Protein AF-V7DHK3-F1 (afdb_monomer)

Radius of gyration: 16.2 Å; Cα contacts (8 Å, |Δi|>4): 216; chains: 1; bounding box: 38×39×44 Å

pLDDT: mean 90.09, std 11.5, range [38.44, 98.0]

Sequence (181 aa):
MRDSDSVAVYFLNAMLHALRDCPAERDAQLRAVGIDPQLLEQPQARVPAKAFAQLWLALIQRLDDEFFRLDSHGMPPGSFALICRGLILEPNLEKALRQCMGGFGLFLRDLRGSLTVRGGRALISVQSSIADPLTRVYAEETYLVLMIGMLCWLAGRRIAIDRTELAVSRPAQEDDLLLWG

Mean predicted aligned error: 4.73 Å

Nearest PDB structures (foldseek):
  8rcw-assembly2_B  TM=4.271E-01  e=3.048E-03  Mycobacterium tuberculosis H37Rv
  8jbi-assembly1_C-2  TM=2.701E-01  e=1.494E+00  Salmonella enterica subsp. enterica serovar Typhimurium str. 14028S
  6ogi-assembly1_L  TM=2.149E-01  e=5.954E+00  Escherichia coli

InterPro domains:
  IPR032687 H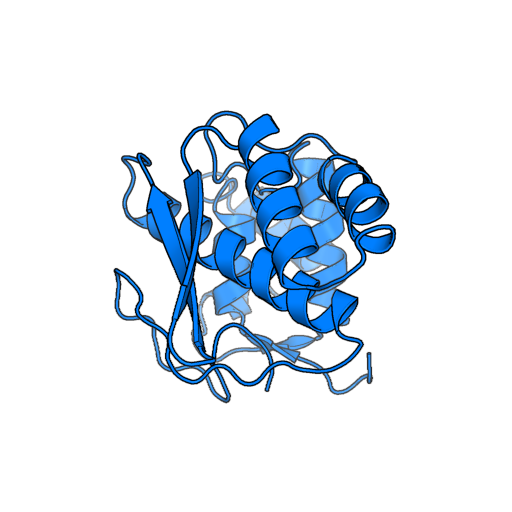TH-type transcriptional regulator AraC-type, N-terminal [PF12625] (26-175)

Solvent-accessible surface area (backbone atoms only — not comparable to full-atom values): 10692 Å² total; per-residue (Å²): 134,63,96,83,43,59,40,57,36,62,65,50,52,46,61,44,51,72,33,66,92,38,58,74,58,45,41,48,55,34,49,76,44,73,40,66,60,74,46,74,80,35,82,82,36,65,43,52,41,68,37,52,53,48,39,53,56,52,47,23,68,73,68,59,12,69,51,38,66,49,32,94,67,24,28,54,80,59,49,69,61,53,42,50,64,60,38,74,73,41,95,44,69,68,59,25,50,55,52,43,42,53,46,49,50,75,39,33,72,37,51,45,65,45,82,48,76,57,94,94,41,77,44,82,47,77,50,73,70,56,81,53,68,67,50,34,53,37,34,55,51,52,52,50,37,53,52,48,54,47,51,21,58,76,67,75,41,86,71,87,74,94,77,87,86,68,100,61,92,69,82,91,57,83,51,70,77,73,70,81,87

Foldseek 3Di:
DDQPDKDFLVLVCLLCVLCPVPVVVSQVLCVVLPHHPVSNVPRADIDGVSSVVSSQVSSCVVVQANLNPLAVQGDGPCLLVVLLVVLLPDPDLVVSLVSSQVSVVVGGDFKGWDWDDDPNDIDIDIGGPDPDPVSVQSSRLSVVLSSQVSSCVSVVHHDDDPDDDGPDDDPDYPPDPSDDD

Structure (mmCIF, N/CA/C/O backbone):
data_AF-V7DHK3-F1
#
_entry.id   AF-V7DHK3-F1
#
loop_
_atom_site.group_PDB
_atom_site.id
_atom_site.type_symbol
_atom_site.label_atom_id
_atom_site.label_alt_id
_atom_site.label_comp_id
_atom_site.label_asym_id
_atom_site.label_entity_id
_atom_site.label_seq_id
_atom_site.pdbx_PDB_ins_code
_atom_site.Cartn_x
_atom_site.Cartn_y
_atom_site.Cartn_z
_atom_site.occupancy
_atom_site.B_iso_or_equiv
_atom_site.auth_seq_id
_atom_site.auth_comp_id
_atom_site.auth_asym_id
_atom_site.auth_atom_id
_atom_site.pdbx_PDB_model_num
ATOM 1 N N . MET A 1 1 ? -3.189 -18.326 5.621 1.00 48.72 1 MET A N 1
ATOM 2 C CA . MET A 1 1 ? -3.438 -18.078 4.190 1.00 48.72 1 MET A CA 1
ATOM 3 C C . MET A 1 1 ? -3.723 -19.427 3.568 1.00 48.72 1 MET A C 1
ATOM 5 O O . MET A 1 1 ? -2.927 -20.337 3.794 1.00 48.72 1 MET A O 1
ATOM 9 N N . ARG A 1 2 ? -4.894 -19.611 2.960 1.00 43.62 2 ARG A N 1
ATOM 10 C CA . ARG A 1 2 ? -5.228 -20.871 2.278 1.00 43.62 2 ARG A CA 1
ATOM 11 C C . ARG A 1 2 ? -4.534 -20.867 0.914 1.00 43.62 2 ARG A C 1
ATOM 13 O O . ARG A 1 2 ? -4.317 -19.803 0.347 1.00 43.62 2 ARG A O 1
ATOM 20 N N . ASP A 1 3 ? -4.214 -22.038 0.370 1.00 51.03 3 ASP A N 1
ATOM 21 C CA . ASP A 1 3 ? -3.572 -22.150 -0.952 1.00 51.03 3 ASP A CA 1
ATOM 22 C C . ASP A 1 3 ? -4.453 -21.635 -2.115 1.00 51.03 3 ASP A C 1
ATOM 24 O O . ASP A 1 3 ? -3.962 -21.456 -3.224 1.00 51.03 3 ASP A O 1
ATOM 28 N N . SER A 1 4 ? -5.738 -21.355 -1.866 1.00 61.09 4 SER A N 1
ATOM 29 C CA . SER A 1 4 ? -6.697 -20.802 -2.834 1.00 61.09 4 SER A CA 1
ATOM 30 C C . SER A 1 4 ? -6.748 -19.269 -2.887 1.00 61.09 4 SER A C 1
ATOM 32 O O . SER A 1 4 ? -7.466 -18.713 -3.714 1.00 61.09 4 SER A O 1
ATOM 34 N N . ASP A 1 5 ? -6.052 -18.582 -1.983 1.00 80.56 5 ASP A N 1
ATOM 35 C CA . ASP A 1 5 ? -6.116 -17.126 -1.860 1.00 80.56 5 ASP A CA 1
ATOM 36 C C . ASP A 1 5 ? -5.381 -16.459 -3.044 1.00 80.56 5 ASP A C 1
ATOM 38 O O . ASP A 1 5 ? -4.226 -16.787 -3.338 1.00 80.56 5 ASP A O 1
ATOM 42 N N . SER A 1 6 ? -6.030 -15.509 -3.727 1.00 86.62 6 SER A N 1
ATOM 43 C CA . SER A 1 6 ? -5.467 -14.815 -4.895 1.00 86.62 6 SER A CA 1
ATOM 44 C C . SER A 1 6 ? -5.658 -13.300 -4.824 1.00 86.62 6 SER A C 1
ATOM 46 O O . SER A 1 6 ? -6.612 -12.812 -4.219 1.00 86.62 6 SER A O 1
ATOM 48 N N . VAL A 1 7 ? -4.754 -12.555 -5.459 1.00 86.12 7 VAL A N 1
ATOM 49 C CA . VAL A 1 7 ? -4.729 -11.085 -5.481 1.00 86.12 7 VAL A CA 1
ATOM 50 C C . VAL A 1 7 ? -4.808 -10.608 -6.925 1.00 86.12 7 VAL A C 1
ATOM 52 O O . VAL A 1 7 ? -4.109 -11.142 -7.786 1.00 86.12 7 VAL A O 1
ATOM 55 N N . ALA A 1 8 ? -5.643 -9.606 -7.196 1.00 88.38 8 ALA A N 1
ATOM 56 C CA . ALA A 1 8 ? -5.739 -9.009 -8.522 1.00 88.38 8 ALA A CA 1
ATOM 57 C C . ALA A 1 8 ? -4.402 -8.396 -8.961 1.00 88.38 8 ALA A C 1
ATOM 59 O O . ALA A 1 8 ? -3.742 -7.687 -8.195 1.00 88.38 8 ALA A O 1
ATOM 60 N N . VAL A 1 9 ? -4.034 -8.629 -10.221 1.00 89.69 9 VAL A N 1
ATOM 61 C CA . VAL A 1 9 ? -2.802 -8.107 -10.827 1.00 89.69 9 VAL A CA 1
ATOM 62 C C . VAL A 1 9 ? -2.746 -6.581 -10.769 1.00 89.69 9 VAL A C 1
ATOM 64 O O . VAL A 1 9 ? -1.665 -6.011 -10.649 1.00 89.69 9 VAL A O 1
ATOM 67 N N . TYR A 1 10 ? -3.904 -5.920 -10.747 1.00 87.69 10 TYR A N 1
ATOM 68 C CA . TYR A 1 10 ? -4.025 -4.481 -10.531 1.00 87.69 10 TYR A CA 1
ATOM 69 C C . TYR A 1 10 ? -3.130 -3.953 -9.390 1.00 87.69 10 TYR A C 1
ATOM 71 O O . TYR A 1 10 ? -2.440 -2.953 -9.572 1.00 87.69 10 TYR A O 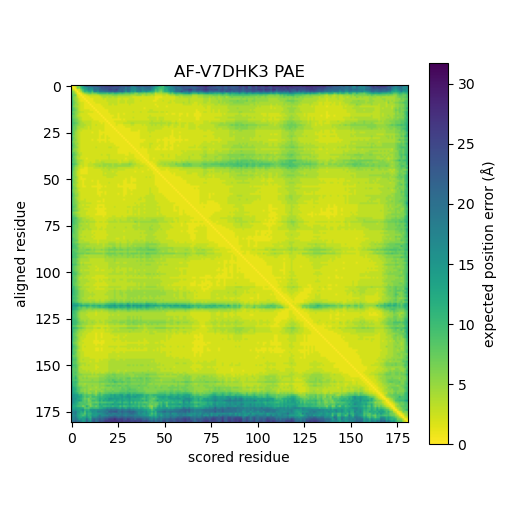1
ATOM 79 N N . PHE A 1 11 ? -3.050 -4.658 -8.254 1.00 87.81 11 PHE A N 1
ATOM 80 C CA . PHE A 1 11 ? -2.259 -4.216 -7.096 1.00 87.81 11 PHE A CA 1
ATOM 81 C C . PHE A 1 11 ? -0.745 -4.372 -7.279 1.00 87.81 11 PHE A C 1
ATOM 83 O O . PHE A 1 11 ? 0.029 -3.693 -6.607 1.00 87.81 11 PHE A O 1
ATOM 90 N N . LEU A 1 12 ? -0.301 -5.215 -8.216 1.00 93.12 12 LEU A N 1
ATOM 91 C CA . LEU A 1 12 ? 1.119 -5.348 -8.547 1.00 93.12 12 LEU A CA 1
ATOM 92 C C . LEU A 1 12 ? 1.618 -4.099 -9.280 1.00 93.12 12 LEU A C 1
ATOM 94 O O . LEU A 1 12 ? 2.785 -3.740 -9.130 1.00 93.12 12 LEU A O 1
ATOM 98 N N . ASN A 1 13 ? 0.750 -3.415 -10.034 1.00 92.19 13 ASN A N 1
ATOM 99 C CA . ASN A 1 13 ? 1.130 -2.210 -10.774 1.00 92.19 13 ASN A CA 1
ATOM 100 C C . ASN A 1 13 ? 1.626 -1.103 -9.839 1.00 92.19 13 ASN A C 1
ATOM 102 O O . ASN A 1 13 ? 2.630 -0.466 -10.145 1.00 92.19 13 ASN A O 1
ATOM 106 N N . ALA A 1 14 ? 0.984 -0.930 -8.679 1.00 92.62 14 ALA A N 1
ATOM 107 C CA . ALA A 1 14 ? 1.420 0.029 -7.668 1.00 92.62 14 ALA A CA 1
ATOM 108 C C . ALA A 1 14 ? 2.835 -0.289 -7.153 1.00 92.62 14 ALA A C 1
ATOM 110 O O . ALA A 1 14 ? 3.696 0.586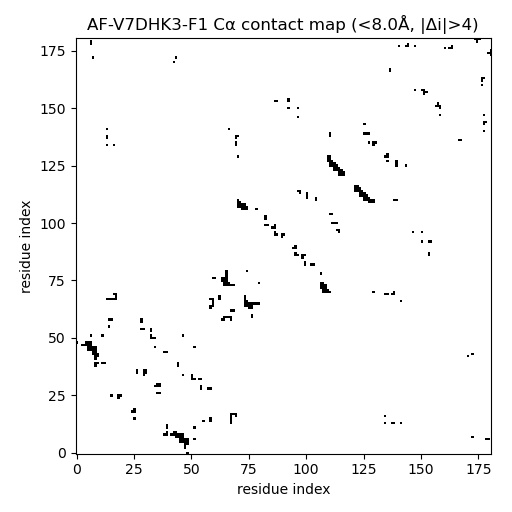 -7.115 1.00 92.62 14 ALA A O 1
ATOM 111 N N . MET A 1 15 ? 3.103 -1.558 -6.832 1.00 94.31 15 MET A N 1
ATOM 112 C CA . MET A 1 15 ? 4.393 -2.010 -6.292 1.00 94.31 15 MET A CA 1
ATOM 113 C C . MET A 1 15 ? 5.533 -1.899 -7.314 1.00 94.31 15 MET A C 1
ATOM 115 O O . MET A 1 15 ? 6.682 -1.633 -6.964 1.00 94.31 15 MET A O 1
ATOM 119 N N . LEU A 1 16 ? 5.217 -2.118 -8.591 1.00 96.38 16 LEU A N 1
ATOM 120 C CA . LEU A 1 16 ? 6.178 -2.109 -9.693 1.00 96.38 16 LEU A CA 1
ATOM 121 C C . LEU A 1 16 ? 6.350 -0.729 -10.335 1.00 96.38 16 LEU A C 1
ATOM 123 O O . LEU A 1 16 ? 7.217 -0.568 -11.194 1.00 96.38 16 LEU A O 1
ATOM 127 N N . HIS A 1 17 ? 5.562 0.270 -9.929 1.00 96.00 17 HIS A N 1
ATOM 128 C CA . HIS A 1 17 ? 5.557 1.607 -10.531 1.00 96.00 17 HIS A CA 1
ATOM 129 C C . HIS A 1 17 ? 6.923 2.306 -10.471 1.00 96.00 17 HIS A C 1
ATOM 131 O O . HIS A 1 17 ? 7.303 3.022 -11.401 1.00 96.00 17 HIS A O 1
ATOM 137 N N . ALA A 1 18 ? 7.709 2.049 -9.421 1.00 95.75 18 ALA A N 1
ATOM 138 C CA . ALA A 1 18 ? 9.081 2.546 -9.299 1.00 95.75 18 ALA A CA 1
ATOM 139 C C . ALA A 1 18 ? 10.039 1.983 -10.366 1.00 95.75 18 ALA A C 1
ATOM 141 O O . ALA A 1 18 ? 11.069 2.590 -10.647 1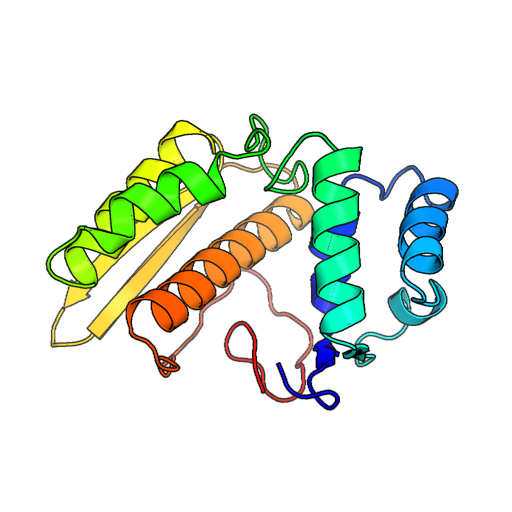.00 95.75 18 ALA A O 1
ATOM 142 N N . LEU A 1 19 ? 9.699 0.841 -10.970 1.00 96.19 19 LEU A N 1
ATOM 143 C CA . LEU A 1 19 ? 10.475 0.164 -12.012 1.00 96.19 19 LEU A CA 1
ATOM 144 C C . LEU A 1 19 ? 9.876 0.359 -13.416 1.00 96.19 19 LEU A C 1
ATOM 146 O O . LEU A 1 19 ? 10.290 -0.327 -14.350 1.00 96.19 19 LEU A O 1
ATOM 150 N N . ARG A 1 20 ? 8.912 1.276 -13.594 1.00 93.44 20 ARG A N 1
ATOM 151 C CA . ARG A 1 20 ? 8.220 1.500 -14.881 1.00 93.44 20 ARG A CA 1
ATOM 152 C C . ARG A 1 20 ? 9.169 1.833 -16.039 1.00 93.44 20 ARG A C 1
ATOM 154 O O . ARG A 1 20 ? 8.915 1.430 -17.168 1.00 93.44 20 ARG A O 1
ATOM 161 N N . ASP A 1 21 ? 10.279 2.503 -15.734 1.00 94.75 21 ASP A N 1
ATOM 162 C CA . ASP A 1 21 ? 11.296 2.911 -16.708 1.00 94.75 21 ASP A CA 1
ATOM 163 C C . ASP A 1 21 ? 12.377 1.826 -16.919 1.00 94.75 21 ASP A C 1
ATOM 165 O O . ASP A 1 21 ? 13.245 1.965 -17.780 1.00 94.75 21 ASP A O 1
ATOM 169 N N . CYS A 1 22 ? 12.296 0.704 -16.186 1.00 96.06 22 CYS A N 1
ATOM 170 C CA . CYS A 1 22 ? 13.210 -0.442 -16.264 1.00 96.06 22 CYS A CA 1
ATOM 171 C C . CYS A 1 22 ? 12.454 -1.780 -16.466 1.00 96.06 22 CYS A C 1
ATOM 173 O O . CYS A 1 22 ? 12.510 -2.653 -15.591 1.00 96.06 22 CYS A O 1
ATOM 175 N N . PRO A 1 23 ? 11.782 -2.016 -17.615 1.00 95.00 23 PRO A N 1
ATOM 176 C CA . PRO A 1 23 ? 10.940 -3.204 -17.816 1.00 95.00 23 PRO A CA 1
ATOM 177 C C . PRO A 1 23 ? 11.675 -4.539 -17.640 1.00 95.00 23 PRO A C 1
ATOM 179 O O . PRO A 1 23 ? 11.130 -5.476 -17.065 1.00 95.00 23 PRO A O 1
ATOM 182 N N . ALA A 1 24 ? 12.938 -4.624 -18.070 1.00 96.69 24 ALA A N 1
ATOM 183 C CA . ALA A 1 24 ? 13.742 -5.837 -17.910 1.00 96.69 24 ALA A CA 1
ATOM 184 C C . ALA A 1 24 ? 13.949 -6.210 -16.432 1.00 96.69 24 ALA A C 1
ATOM 186 O O . ALA A 1 24 ? 13.921 -7.390 -16.075 1.00 96.69 24 ALA A O 1
ATOM 187 N N . GLU A 1 25 ? 14.125 -5.204 -15.574 1.00 96.38 25 GLU A N 1
ATOM 188 C CA . GLU A 1 25 ? 14.286 -5.394 -14.137 1.00 96.38 25 GLU A CA 1
ATOM 189 C C . GLU A 1 25 ? 12.955 -5.757 -13.471 1.00 96.38 25 GLU A C 1
ATOM 191 O O . GLU A 1 25 ? 12.893 -6.729 -12.716 1.00 96.38 25 GLU A O 1
ATOM 196 N N . ARG A 1 26 ? 11.882 -5.028 -13.803 1.00 96.81 26 ARG A N 1
ATOM 197 C CA . ARG A 1 26 ? 10.509 -5.329 -13.370 1.00 96.81 26 ARG A CA 1
ATOM 198 C C . ARG A 1 26 ? 10.156 -6.793 -13.641 1.00 96.81 26 ARG A C 1
ATOM 200 O O . ARG A 1 26 ? 9.716 -7.514 -12.747 1.00 96.81 26 ARG A O 1
ATOM 207 N N . ASP A 1 27 ? 10.399 -7.244 -14.866 1.00 96.94 27 ASP A N 1
ATOM 208 C CA . ASP A 1 27 ? 10.065 -8.597 -15.298 1.00 96.94 27 ASP A CA 1
ATOM 209 C C . ASP A 1 27 ? 10.933 -9.658 -14.610 1.00 96.94 27 ASP A C 1
ATOM 211 O O . ASP A 1 27 ? 10.480 -10.778 -14.371 1.00 96.94 27 ASP A O 1
ATOM 215 N N . ALA A 1 28 ? 12.185 -9.326 -14.277 1.00 96.75 28 ALA A N 1
ATOM 216 C CA . ALA A 1 28 ? 13.048 -10.209 -13.501 1.00 96.75 28 ALA A CA 1
ATOM 217 C C . ALA A 1 28 ? 12.520 -10.410 -12.070 1.00 96.75 28 ALA A C 1
ATOM 219 O O . ALA A 1 28 ? 12.506 -11.549 -11.601 1.00 96.75 28 ALA A O 1
ATOM 220 N N . GLN A 1 29 ? 12.029 -9.351 -11.410 1.00 97.00 29 GLN A N 1
ATOM 221 C CA . GLN A 1 29 ? 11.418 -9.449 -10.074 1.00 97.00 29 GLN A CA 1
ATOM 222 C C . GLN A 1 29 ? 10.164 -10.334 -10.082 1.00 97.00 29 GLN A C 1
ATOM 224 O O . GLN A 1 29 ? 10.003 -11.184 -9.210 1.00 97.00 29 GLN A O 1
ATOM 229 N N . LEU A 1 30 ? 9.312 -10.194 -11.103 1.00 97.19 30 LEU A N 1
ATOM 230 C CA . LEU A 1 30 ? 8.119 -11.031 -11.273 1.00 97.19 30 LEU A CA 1
ATOM 231 C C . LEU A 1 30 ? 8.466 -12.508 -11.477 1.00 97.19 30 LEU A C 1
ATOM 233 O O . LEU A 1 30 ? 7.958 -13.377 -10.763 1.00 97.19 30 LEU A O 1
ATOM 237 N N . ARG A 1 31 ? 9.389 -12.803 -12.400 1.00 97.31 31 ARG A N 1
ATOM 238 C CA . ARG A 1 31 ? 9.816 -14.185 -12.667 1.00 97.31 31 ARG A CA 1
ATOM 239 C C . ARG A 1 31 ? 10.478 -14.838 -11.455 1.00 97.31 31 ARG A C 1
ATOM 241 O O . ARG A 1 31 ? 10.278 -16.031 -11.242 1.00 97.31 31 ARG A O 1
ATOM 248 N N . ALA A 1 32 ? 11.215 -14.076 -10.645 1.00 96.56 32 ALA A N 1
ATOM 249 C CA . ALA A 1 32 ? 11.870 -14.585 -9.438 1.00 96.56 32 ALA A CA 1
ATOM 250 C C . ALA A 1 32 ? 10.881 -15.162 -8.408 1.00 96.56 32 ALA A C 1
ATOM 252 O O . ALA A 1 32 ? 11.254 -16.032 -7.623 1.00 96.56 32 ALA A O 1
ATOM 253 N N . VAL A 1 33 ? 9.622 -14.719 -8.436 1.00 96.56 33 VAL A N 1
ATOM 254 C CA . VAL A 1 33 ? 8.546 -15.208 -7.558 1.00 96.56 33 VAL A CA 1
ATOM 255 C C . VAL A 1 33 ? 7.508 -16.061 -8.299 1.00 96.56 33 VAL A C 1
ATOM 257 O O . VAL A 1 33 ? 6.443 -16.353 -7.760 1.00 96.56 33 VAL A O 1
ATOM 260 N N . GLY A 1 34 ? 7.812 -16.475 -9.534 1.00 95.44 34 GLY A N 1
ATOM 261 C CA . GLY A 1 34 ? 6.949 -17.344 -10.336 1.00 95.44 34 GLY A CA 1
ATOM 262 C C . GLY A 1 34 ? 5.735 -16.650 -10.959 1.00 95.44 34 GLY A C 1
ATOM 263 O O . GLY A 1 34 ? 4.755 -17.324 -11.265 1.00 95.44 34 GLY A O 1
ATOM 264 N N . ILE A 1 35 ? 5.776 -15.326 -11.141 1.00 96.31 35 ILE A N 1
ATOM 265 C CA . ILE A 1 35 ? 4.725 -14.568 -11.830 1.00 96.31 35 ILE A CA 1
ATOM 266 C C . ILE A 1 35 ? 5.170 -14.294 -13.270 1.00 96.31 35 ILE A C 1
ATOM 268 O O . ILE A 1 35 ? 6.254 -13.754 -13.500 1.00 96.31 35 ILE A O 1
ATOM 272 N N . ASP A 1 36 ? 4.331 -14.657 -14.241 1.00 96.25 36 ASP A N 1
ATOM 273 C CA . ASP A 1 36 ? 4.547 -14.325 -15.651 1.00 96.25 36 ASP A CA 1
ATOM 274 C C . ASP A 1 36 ? 4.280 -12.823 -15.886 1.00 96.25 36 ASP A C 1
ATOM 276 O O . ASP A 1 36 ? 3.167 -12.362 -15.613 1.00 96.25 36 ASP A O 1
ATOM 280 N N . PRO A 1 37 ? 5.256 -12.040 -16.393 1.00 95.81 37 PRO A N 1
ATOM 281 C CA . PRO A 1 37 ? 5.060 -10.624 -16.699 1.00 95.81 37 PRO A CA 1
ATOM 282 C C . PRO A 1 37 ? 3.907 -10.323 -17.659 1.00 95.81 37 PRO A C 1
ATOM 284 O O . PRO A 1 37 ? 3.324 -9.244 -17.564 1.00 95.81 37 PRO A O 1
ATOM 287 N N . GLN A 1 38 ? 3.531 -11.263 -18.536 1.00 94.75 38 GLN A N 1
ATOM 288 C CA . GLN A 1 38 ? 2.391 -11.084 -19.446 1.00 94.75 38 GLN A CA 1
ATOM 289 C C . GLN A 1 38 ? 1.054 -10.935 -18.705 1.00 94.75 38 GLN A C 1
ATOM 291 O O . GLN A 1 38 ? 0.101 -10.381 -19.252 1.00 94.75 38 GLN A O 1
ATOM 296 N N . LEU A 1 39 ? 0.972 -11.368 -17.441 1.00 93.38 39 LEU A N 1
ATOM 297 C CA . LEU A 1 39 ? -0.222 -11.162 -16.621 1.00 93.38 39 LEU A CA 1
ATOM 298 C C . LEU A 1 39 ? -0.499 -9.678 -16.350 1.00 93.38 39 LEU A C 1
ATOM 300 O O . LEU A 1 39 ? -1.660 -9.324 -16.167 1.00 93.38 39 LEU A O 1
ATOM 304 N N . LEU A 1 40 ? 0.520 -8.804 -16.371 1.00 91.56 40 LEU A N 1
ATOM 305 C CA . LEU A 1 40 ? 0.331 -7.356 -16.189 1.00 91.56 40 LEU A CA 1
ATOM 306 C C . LEU A 1 40 ? -0.547 -6.726 -17.280 1.00 91.56 40 LEU A C 1
ATOM 308 O O . LEU A 1 40 ? -1.171 -5.694 -17.047 1.00 91.56 40 LEU A O 1
ATOM 312 N N . GLU A 1 41 ? -0.620 -7.350 -18.457 1.00 90.25 41 GLU A N 1
ATOM 313 C CA . GLU A 1 41 ? -1.433 -6.886 -19.587 1.00 90.25 41 GLU A CA 1
ATOM 314 C C . GLU A 1 41 ? -2.905 -7.310 -19.471 1.00 90.25 41 GLU A C 1
ATOM 316 O O . GLU A 1 41 ? -3.731 -6.917 -20.292 1.00 90.25 41 GLU A O 1
ATOM 321 N N . GLN A 1 42 ? -3.251 -8.104 -18.453 1.00 90.25 42 GLN A N 1
ATOM 322 C CA . GLN A 1 42 ? -4.576 -8.680 -18.253 1.00 90.25 42 GLN A CA 1
ATOM 323 C C . GLN A 1 42 ? -5.241 -8.044 -17.019 1.00 90.25 42 GLN A C 1
ATOM 325 O O . GLN A 1 42 ? -4.996 -8.481 -15.895 1.00 90.25 42 GLN A O 1
ATOM 330 N N . PRO A 1 43 ? -6.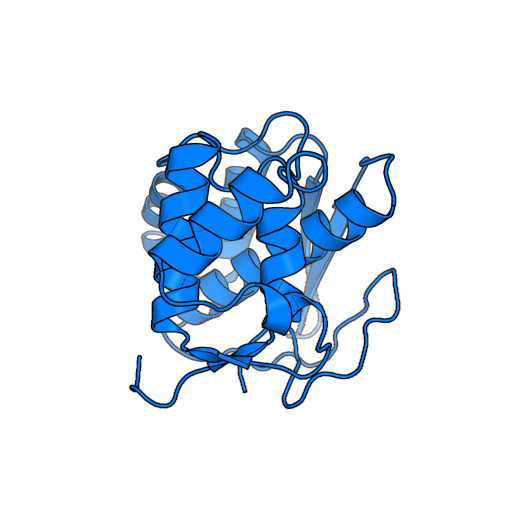131 -7.043 -17.181 1.00 81.94 43 PRO A N 1
ATOM 331 C CA . PRO A 1 43 ? -6.666 -6.263 -16.056 1.00 81.94 43 PRO A CA 1
ATOM 332 C C . PRO A 1 43 ? -7.466 -7.057 -15.015 1.00 81.94 43 PRO A C 1
ATOM 334 O O . PRO A 1 43 ? -7.676 -6.557 -13.914 1.00 81.94 43 PRO A O 1
ATOM 337 N N . GLN A 1 44 ? -7.937 -8.253 -15.380 1.00 84.94 44 GLN A N 1
ATOM 338 C CA . GLN A 1 44 ? -8.721 -9.161 -14.532 1.00 84.94 44 GLN A CA 1
ATOM 339 C C . GLN A 1 44 ? -7.907 -10.369 -14.046 1.00 84.94 44 GLN A C 1
ATOM 341 O O . GLN A 1 44 ? -8.434 -11.235 -13.349 1.00 84.94 44 GLN A O 1
ATOM 346 N N . ALA A 1 45 ? -6.630 -10.477 -14.431 1.00 89.75 45 ALA A N 1
ATOM 347 C CA . ALA A 1 45 ? -5.797 -11.574 -13.971 1.00 89.75 45 ALA A CA 1
ATOM 348 C C . ALA A 1 45 ? -5.579 -11.483 -12.457 1.00 89.75 45 ALA A C 1
ATOM 350 O O . ALA A 1 45 ? -5.503 -10.400 -11.869 1.00 89.75 45 ALA A O 1
ATOM 351 N N . ARG A 1 46 ? -5.438 -12.646 -11.823 1.00 90.81 46 ARG A N 1
ATOM 352 C CA . ARG A 1 46 ? -5.104 -12.772 -10.404 1.00 90.81 46 ARG A CA 1
ATOM 353 C C . ARG A 1 46 ? -3.873 -13.649 -10.249 1.00 90.81 46 ARG A C 1
ATOM 355 O O . ARG A 1 46 ? -3.660 -14.580 -11.023 1.00 90.81 46 ARG A O 1
ATOM 362 N N . VAL A 1 47 ? -3.072 -13.356 -9.234 1.00 91.81 47 VAL A N 1
ATOM 363 C CA . VAL A 1 47 ? -1.887 -14.137 -8.867 1.00 91.81 47 VAL A CA 1
ATOM 364 C C . VAL A 1 47 ? -2.088 -14.794 -7.505 1.00 91.81 47 VAL A C 1
ATOM 366 O O . VAL A 1 47 ? -2.822 -14.258 -6.670 1.00 91.81 47 VAL A O 1
ATOM 369 N N . PRO A 1 48 ? -1.430 -15.931 -7.226 1.00 92.19 48 PRO A N 1
ATOM 370 C CA . PRO A 1 48 ? -1.463 -16.531 -5.899 1.00 92.19 48 PRO A CA 1
ATOM 371 C C . PRO A 1 48 ? -0.987 -15.541 -4.829 1.00 92.19 48 PRO A C 1
ATOM 373 O O . PRO A 1 48 ? 0.070 -14.919 -4.977 1.00 92.19 48 PRO A O 1
ATOM 376 N N . ALA A 1 49 ? -1.710 -15.438 -3.711 1.00 89.69 49 ALA A N 1
ATOM 377 C CA . ALA A 1 49 ? -1.374 -14.512 -2.625 1.00 89.69 49 ALA A CA 1
ATOM 378 C C . ALA A 1 49 ? 0.039 -14.748 -2.060 1.00 89.69 49 ALA A C 1
ATOM 380 O O . ALA A 1 49 ? 0.717 -13.815 -1.633 1.00 89.69 49 ALA A O 1
ATOM 381 N N . LYS A 1 50 ? 0.524 -15.995 -2.110 1.00 91.44 50 LYS A N 1
ATOM 382 C CA . LYS A 1 50 ? 1.897 -16.345 -1.728 1.00 91.44 50 LYS A CA 1
ATOM 383 C C . LYS A 1 50 ? 2.939 -15.697 -2.642 1.00 91.44 50 LYS A C 1
ATOM 385 O O . LYS A 1 50 ? 3.907 -15.142 -2.130 1.00 91.44 50 LYS A O 1
ATOM 390 N N . ALA A 1 51 ? 2.727 -15.736 -3.957 1.00 93.94 51 ALA A N 1
ATOM 391 C CA . ALA A 1 51 ? 3.621 -15.103 -4.924 1.00 93.94 51 ALA A CA 1
ATOM 392 C C . ALA A 1 51 ? 3.595 -13.574 -4.773 1.00 93.94 51 ALA A C 1
ATOM 394 O O . ALA A 1 51 ? 4.643 -12.935 -4.771 1.00 93.94 51 ALA A O 1
ATOM 395 N N . PHE A 1 52 ? 2.412 -12.997 -4.533 1.00 93.00 52 PHE A N 1
ATOM 396 C CA . PHE A 1 52 ? 2.259 -11.576 -4.208 1.00 93.00 52 PHE A CA 1
ATOM 397 C C . PHE A 1 52 ? 3.049 -11.170 -2.952 1.00 93.00 52 PHE A C 1
ATOM 399 O O . PHE A 1 52 ? 3.813 -10.209 -2.985 1.00 93.00 52 PHE A O 1
ATOM 406 N N . ALA A 1 53 ? 2.927 -11.925 -1.856 1.00 92.31 53 ALA A N 1
ATOM 407 C CA . ALA A 1 53 ? 3.660 -11.647 -0.620 1.00 92.31 53 ALA A CA 1
ATOM 408 C C . ALA A 1 53 ? 5.184 -11.781 -0.797 1.00 92.31 53 ALA A C 1
ATOM 410 O O . ALA A 1 53 ? 5.951 -11.003 -0.229 1.00 92.31 53 ALA A O 1
ATOM 411 N N . GLN A 1 54 ? 5.636 -12.745 -1.604 1.00 95.88 54 GLN A N 1
ATOM 412 C CA . GLN A 1 54 ? 7.050 -12.879 -1.959 1.00 95.88 54 GLN A CA 1
ATOM 413 C C . GLN A 1 54 ? 7.537 -11.688 -2.792 1.00 95.88 54 GLN A C 1
ATOM 415 O O . GLN A 1 54 ? 8.609 -11.157 -2.503 1.00 95.88 54 GLN A O 1
ATOM 420 N N . LEU A 1 55 ? 6.739 -11.229 -3.767 1.00 96.75 55 LEU A N 1
ATOM 421 C CA . LEU A 1 55 ? 7.048 -10.041 -4.568 1.00 96.75 55 LEU A CA 1
ATOM 422 C C . LEU A 1 55 ? 7.164 -8.798 -3.687 1.00 96.75 55 LEU A C 1
ATOM 424 O O . LEU A 1 55 ? 8.098 -8.019 -3.845 1.00 96.75 55 LEU A O 1
ATOM 428 N N . TRP A 1 56 ? 6.235 -8.639 -2.743 1.00 94.75 56 TRP A N 1
ATOM 429 C CA . TRP A 1 56 ? 6.222 -7.538 -1.784 1.00 94.75 56 TRP A CA 1
ATOM 430 C C . TRP A 1 56 ? 7.551 -7.447 -1.043 1.00 94.75 56 TRP A C 1
ATOM 432 O O . TRP A 1 56 ? 8.225 -6.425 -1.110 1.00 94.75 56 TRP A O 1
ATOM 442 N N . LEU A 1 57 ? 7.978 -8.536 -0.402 1.00 95.38 57 LEU A N 1
ATOM 443 C CA . LEU A 1 57 ? 9.236 -8.562 0.347 1.00 95.38 57 LEU A CA 1
ATOM 444 C C . LEU A 1 57 ? 10.465 -8.355 -0.551 1.00 95.38 57 LEU A C 1
ATOM 446 O O . LEU A 1 57 ? 11.389 -7.643 -0.156 1.00 95.38 57 LEU A O 1
ATOM 450 N N . ALA A 1 58 ? 10.474 -8.940 -1.753 1.00 96.38 58 ALA A N 1
ATOM 451 C CA . ALA A 1 58 ? 11.568 -8.775 -2.707 1.00 96.38 58 ALA A CA 1
ATOM 452 C C . ALA A 1 58 ? 11.720 -7.313 -3.155 1.00 96.38 58 ALA A C 1
ATOM 454 O O . ALA A 1 58 ? 12.832 -6.785 -3.179 1.00 96.38 58 ALA A O 1
ATOM 455 N N . LEU A 1 59 ? 10.608 -6.633 -3.447 1.00 96.94 59 LEU A N 1
ATOM 456 C CA . LEU A 1 59 ? 10.623 -5.231 -3.857 1.00 96.94 59 LEU A CA 1
ATOM 457 C C . LEU A 1 59 ? 11.046 -4.299 -2.725 1.00 96.94 59 LEU A C 1
ATOM 459 O O . LEU A 1 59 ? 11.818 -3.383 -2.988 1.00 96.94 59 LEU A O 1
ATOM 463 N N . ILE A 1 60 ? 10.639 -4.561 -1.480 1.00 96.06 60 ILE A N 1
ATOM 464 C CA . ILE A 1 60 ? 11.126 -3.792 -0.323 1.00 96.06 60 ILE A CA 1
ATOM 465 C C . ILE A 1 60 ? 12.650 -3.849 -0.243 1.00 96.06 60 ILE A C 1
ATOM 467 O O . ILE A 1 60 ? 13.305 -2.814 -0.152 1.00 96.06 60 ILE A O 1
ATOM 471 N N . GLN A 1 61 ? 13.224 -5.052 -0.322 1.00 95.69 61 GLN A N 1
ATOM 472 C CA . GLN A 1 61 ? 14.677 -5.229 -0.280 1.00 95.69 61 GLN A CA 1
ATOM 473 C C . GLN A 1 61 ? 15.365 -4.573 -1.477 1.00 95.69 61 GLN A C 1
ATOM 475 O O . GLN A 1 61 ? 16.434 -3.984 -1.341 1.00 95.69 61 GLN A O 1
ATOM 480 N N . ARG A 1 62 ? 14.758 -4.671 -2.662 1.00 96.00 62 ARG A N 1
ATOM 481 C CA . ARG A 1 62 ? 15.327 -4.131 -3.896 1.00 96.00 62 ARG A CA 1
ATOM 482 C C . ARG A 1 62 ? 15.302 -2.604 -3.943 1.00 96.00 62 ARG A C 1
ATOM 484 O O . ARG A 1 62 ? 16.239 -2.006 -4.481 1.00 96.00 62 ARG A O 1
ATOM 491 N N . LEU A 1 63 ? 14.224 -1.994 -3.461 1.00 96.56 63 LEU A N 1
ATOM 492 C CA . LEU A 1 63 ? 13.995 -0.549 -3.501 1.00 96.56 63 LEU A CA 1
ATOM 493 C C . LEU A 1 63 ? 14.545 0.172 -2.268 1.00 96.56 63 LEU A C 1
ATOM 495 O O . LEU A 1 63 ? 14.704 1.395 -2.338 1.00 96.56 63 LEU A O 1
ATOM 499 N N . ASP A 1 64 ? 14.860 -0.583 -1.210 1.00 97.31 64 ASP A N 1
ATOM 500 C CA . ASP A 1 64 ? 15.181 -0.093 0.135 1.00 97.31 64 ASP A CA 1
ATOM 501 C C . ASP A 1 64 ? 14.056 0.791 0.704 1.00 97.31 64 ASP A C 1
ATOM 503 O O . ASP A 1 64 ? 14.290 1.822 1.330 1.00 97.31 64 ASP A O 1
ATOM 507 N N . ASP A 1 65 ? 12.807 0.406 0.414 1.00 98.00 65 ASP A N 1
ATOM 508 C CA . ASP A 1 65 ? 11.607 1.169 0.763 1.00 98.00 65 ASP A CA 1
ATOM 509 C C . ASP A 1 65 ? 10.372 0.257 0.896 1.00 98.00 65 ASP A C 1
ATOM 511 O O . ASP A 1 65 ? 9.952 -0.397 -0.061 1.00 98.00 65 ASP A O 1
ATOM 515 N N . GLU A 1 66 ? 9.760 0.244 2.081 1.00 96.88 66 GLU A N 1
ATOM 516 C CA . GLU A 1 66 ? 8.525 -0.479 2.408 1.00 96.88 66 GLU A CA 1
ATOM 517 C C . GLU A 1 66 ? 7.270 0.096 1.744 1.00 96.88 66 GLU A C 1
ATOM 519 O O . GLU A 1 66 ? 6.225 -0.556 1.742 1.00 96.88 66 GLU A O 1
ATOM 524 N N . PHE A 1 67 ? 7.369 1.299 1.175 1.00 97.25 67 PHE A N 1
ATOM 525 C CA . PHE A 1 67 ? 6.288 1.996 0.486 1.00 97.25 67 PHE A CA 1
ATOM 526 C C . PHE A 1 67 ? 6.536 2.139 -1.028 1.00 97.25 67 PHE A C 1
ATOM 528 O O . PHE A 1 67 ? 5.928 2.975 -1.697 1.00 97.25 67 PHE A O 1
ATOM 535 N N . PHE A 1 68 ? 7.424 1.306 -1.583 1.00 97.12 68 PHE A N 1
ATOM 536 C CA . PHE A 1 68 ? 7.664 1.158 -3.026 1.00 97.12 68 PHE A CA 1
ATOM 537 C C . PHE A 1 68 ? 8.029 2.448 -3.774 1.00 97.12 68 PHE A C 1
ATOM 539 O O . PHE A 1 68 ? 7.769 2.558 -4.972 1.00 97.12 68 PHE A O 1
ATOM 546 N N . ARG A 1 69 ? 8.637 3.430 -3.099 1.00 96.88 69 ARG A N 1
ATOM 547 C CA . ARG A 1 69 ? 8.976 4.754 -3.649 1.00 96.88 69 ARG A CA 1
ATOM 548 C C . ARG A 1 69 ? 7.769 5.513 -4.202 1.00 96.88 69 ARG A C 1
ATOM 550 O O . ARG A 1 69 ? 7.897 6.295 -5.143 1.00 96.88 69 ARG A O 1
ATOM 557 N N . LEU A 1 70 ? 6.595 5.274 -3.617 1.00 96.88 70 LEU A N 1
ATOM 558 C CA . LEU A 1 70 ? 5.360 6.005 -3.912 1.00 96.88 70 LEU A CA 1
ATOM 559 C C . LEU A 1 70 ? 5.260 7.337 -3.147 1.00 96.88 70 LEU A C 1
ATOM 561 O O . LEU A 1 70 ? 4.348 8.121 -3.393 1.00 96.88 70 LEU A O 1
ATOM 565 N N . ASP A 1 71 ? 6.195 7.595 -2.235 1.00 97.19 71 ASP A N 1
ATOM 566 C CA . ASP A 1 71 ? 6.353 8.837 -1.479 1.00 97.19 71 ASP A CA 1
ATOM 567 C C . ASP A 1 71 ? 7.778 9.373 -1.683 1.00 97.19 71 ASP A C 1
ATOM 569 O O . ASP A 1 71 ? 8.719 8.591 -1.841 1.00 97.19 71 ASP A O 1
ATOM 573 N N . SER A 1 72 ? 7.952 10.696 -1.689 1.00 95.69 72 SER A N 1
ATOM 574 C CA . SER A 1 72 ? 9.255 11.339 -1.916 1.00 95.69 72 SER A CA 1
ATOM 575 C C . SER A 1 72 ? 10.301 11.039 -0.841 1.00 95.69 72 SER A C 1
ATOM 577 O O . SER A 1 72 ? 11.497 11.152 -1.117 1.00 95.69 72 SER A O 1
ATOM 579 N N . HIS A 1 73 ? 9.878 10.666 0.367 1.00 96.44 73 HIS A N 1
ATOM 580 C CA . HIS A 1 73 ? 10.769 10.254 1.448 1.00 96.44 73 HIS A CA 1
ATOM 581 C C . HIS A 1 73 ? 10.796 8.734 1.621 1.00 96.44 73 HIS A C 1
ATOM 583 O O . HIS A 1 73 ? 11.866 8.167 1.839 1.00 96.44 73 HIS A O 1
ATOM 589 N N . GLY A 1 74 ? 9.636 8.080 1.523 1.00 95.94 74 GLY A N 1
ATOM 590 C CA . GLY A 1 74 ? 9.518 6.629 1.667 1.00 95.94 74 GLY A CA 1
ATOM 591 C C . GLY A 1 74 ? 9.685 6.127 3.107 1.00 95.94 74 GLY A C 1
ATOM 592 O O . GLY A 1 74 ? 9.839 6.896 4.067 1.00 95.94 74 GLY A O 1
ATOM 593 N N . MET A 1 75 ? 9.619 4.805 3.261 1.00 97.69 75 MET A N 1
ATOM 594 C CA . MET A 1 75 ? 9.682 4.074 4.525 1.00 97.69 75 MET A CA 1
ATOM 595 C C . MET A 1 75 ? 10.862 3.095 4.529 1.00 97.69 75 MET A C 1
ATOM 597 O O . MET A 1 75 ? 10.779 2.055 3.887 1.00 97.69 75 MET A O 1
ATOM 601 N N . PRO A 1 76 ? 11.933 3.346 5.299 1.00 97.00 76 PRO A N 1
ATOM 602 C CA . PRO A 1 76 ? 13.033 2.389 5.412 1.00 97.00 76 PRO A CA 1
ATOM 603 C C . PRO A 1 76 ? 12.574 0.996 5.893 1.00 97.00 76 PRO A C 1
ATOM 605 O O . PRO A 1 76 ? 11.626 0.910 6.685 1.00 97.00 76 PRO A O 1
ATOM 608 N N . PRO A 1 77 ? 13.255 -0.096 5.495 1.00 96.94 77 PRO A N 1
ATOM 609 C CA . PRO A 1 77 ? 12.953 -1.436 5.993 1.00 96.94 77 PRO A CA 1
ATOM 610 C C . PRO A 1 77 ? 12.921 -1.507 7.528 1.00 96.94 77 PRO A C 1
ATOM 612 O O . PRO A 1 77 ? 13.854 -1.092 8.217 1.00 96.94 77 PRO A O 1
ATOM 615 N N . GLY A 1 78 ? 11.836 -2.055 8.074 1.00 96.44 78 GLY A N 1
ATOM 616 C CA . GLY A 1 78 ? 11.558 -2.136 9.507 1.00 96.44 78 GLY A CA 1
ATOM 617 C C . GLY A 1 78 ? 10.619 -1.052 10.045 1.00 96.44 78 GLY A C 1
ATOM 618 O O . GLY A 1 78 ? 10.126 -1.208 11.168 1.00 96.44 78 GLY A O 1
ATOM 619 N N . SER A 1 79 ? 10.316 -0.000 9.277 1.00 97.12 79 SER A N 1
ATOM 620 C CA . SER A 1 79 ? 9.402 1.075 9.691 1.00 97.12 79 SER A CA 1
ATOM 621 C C . SER A 1 79 ? 7.990 0.571 9.990 1.00 97.12 79 SER A C 1
ATOM 623 O O . SER A 1 79 ? 7.433 0.875 11.047 1.00 97.12 79 SER A O 1
ATOM 625 N N . PHE A 1 80 ? 7.414 -0.258 9.123 1.00 95.31 80 PHE A N 1
ATOM 626 C CA . PHE A 1 80 ? 6.090 -0.844 9.320 1.00 95.31 80 PHE A CA 1
ATOM 627 C C . PHE A 1 80 ? 6.058 -1.761 10.547 1.00 95.31 80 PHE A C 1
ATOM 629 O O . PHE A 1 80 ? 5.135 -1.688 11.362 1.00 95.31 80 PHE A O 1
ATOM 636 N N . ALA A 1 81 ? 7.097 -2.580 10.739 1.00 95.75 81 ALA A N 1
ATOM 637 C CA . ALA A 1 81 ? 7.217 -3.445 11.912 1.00 95.75 81 ALA A CA 1
ATOM 638 C C . ALA A 1 81 ? 7.341 -2.638 13.217 1.00 95.75 81 ALA A C 1
ATOM 640 O O . ALA A 1 81 ? 6.751 -3.011 14.235 1.00 95.75 81 ALA A O 1
ATOM 641 N N . LEU A 1 82 ? 8.083 -1.525 13.195 1.00 97.25 82 LEU A N 1
ATOM 642 C CA . LEU A 1 82 ? 8.191 -0.592 14.317 1.00 97.25 82 LEU A CA 1
ATOM 643 C C . LEU A 1 82 ? 6.826 0.005 14.672 1.00 97.25 82 LEU A C 1
ATOM 645 O O . LEU A 1 82 ? 6.447 -0.021 15.843 1.00 97.25 82 LEU A O 1
ATOM 649 N N . ILE A 1 83 ? 6.081 0.483 13.670 1.00 97.00 83 ILE A N 1
ATOM 650 C CA . ILE A 1 83 ? 4.725 1.007 13.858 1.00 97.00 83 ILE A CA 1
ATOM 651 C C . ILE A 1 83 ? 3.856 -0.074 14.507 1.00 97.00 83 ILE A C 1
ATOM 653 O O . ILE A 1 83 ? 3.342 0.146 15.602 1.00 97.00 83 ILE A O 1
ATOM 657 N N . CYS A 1 84 ? 3.772 -1.264 13.900 1.00 95.75 84 CYS A N 1
ATOM 658 C CA . CYS A 1 84 ? 2.936 -2.369 14.378 1.00 95.75 84 CYS A CA 1
ATOM 659 C C . CYS A 1 84 ? 3.202 -2.743 15.842 1.00 95.75 84 CYS A C 1
ATOM 661 O O . CYS A 1 84 ? 2.254 -2.979 16.590 1.00 95.75 84 CYS A O 1
ATOM 663 N N . ARG A 1 85 ? 4.468 -2.758 16.281 1.00 96.06 85 ARG A N 1
ATOM 664 C CA . ARG A 1 85 ? 4.828 -3.043 17.683 1.00 96.06 85 ARG A CA 1
ATOM 665 C C . ARG A 1 85 ? 4.209 -2.054 18.668 1.00 96.06 85 ARG A C 1
ATOM 667 O O . ARG A 1 85 ? 3.811 -2.467 19.752 1.00 96.06 85 ARG A O 1
ATOM 674 N N . GLY A 1 86 ? 4.109 -0.778 18.295 1.00 94.75 86 GLY A N 1
ATOM 675 C CA . GLY A 1 86 ? 3.431 0.228 19.112 1.00 94.75 86 GLY A CA 1
ATOM 676 C C . GLY A 1 86 ? 1.920 0.003 19.183 1.00 94.75 86 GLY A C 1
ATOM 677 O O . GLY A 1 86 ? 1.321 0.188 20.236 1.00 94.75 86 GLY A O 1
ATOM 678 N N . LEU A 1 87 ? 1.307 -0.451 18.086 1.00 96.06 87 LEU A N 1
ATOM 679 C CA . LEU A 1 87 ? -0.151 -0.568 17.981 1.00 96.06 87 LEU A CA 1
ATOM 680 C C . LEU A 1 87 ? -0.742 -1.713 18.801 1.00 96.06 87 LEU A C 1
ATOM 682 O O . LEU A 1 87 ? -1.852 -1.575 19.304 1.00 96.06 87 LEU A O 1
ATOM 686 N N . ILE A 1 88 ? -0.019 -2.828 18.949 1.00 94.69 88 ILE A N 1
ATOM 687 C CA . ILE A 1 88 ? -0.487 -3.993 19.729 1.00 94.69 88 ILE A CA 1
ATOM 688 C C . ILE A 1 88 ? -0.751 -3.615 21.196 1.00 94.69 88 ILE A C 1
ATOM 690 O O . ILE A 1 88 ? -1.560 -4.249 21.867 1.00 94.69 88 ILE A O 1
ATOM 694 N N . LEU A 1 89 ? -0.071 -2.584 21.700 1.00 93.62 89 LEU A N 1
ATOM 695 C CA . LEU A 1 89 ? -0.184 -2.130 23.086 1.00 93.62 89 LEU A CA 1
ATOM 696 C C . LEU A 1 89 ? -1.373 -1.186 23.314 1.00 93.62 89 LEU A C 1
ATOM 698 O O . LEU A 1 89 ? -1.638 -0.799 24.453 1.00 93.62 89 LEU A O 1
ATOM 702 N N . GLU A 1 90 ? -2.074 -0.780 22.255 1.00 96.75 90 GLU A N 1
ATOM 703 C CA . GLU A 1 90 ? -3.152 0.192 22.360 1.00 96.75 90 GLU A CA 1
ATOM 704 C C . GLU A 1 90 ? -4.455 -0.440 22.883 1.00 96.75 90 GLU A C 1
ATOM 706 O O . GLU A 1 90 ? -4.821 -1.549 22.496 1.00 96.75 90 GLU A O 1
ATOM 711 N N . PRO A 1 91 ? -5.209 0.261 23.749 1.00 94.69 91 PRO A N 1
ATOM 712 C CA . PRO A 1 91 ? -6.357 -0.308 24.455 1.00 94.69 91 PRO A CA 1
ATOM 713 C C . PRO A 1 91 ? -7.594 -0.482 23.566 1.00 94.69 91 PRO A C 1
ATOM 715 O O . PRO A 1 91 ? -8.551 -1.146 23.958 1.00 94.69 91 PRO A O 1
ATOM 718 N N . ASN A 1 92 ? -7.627 0.178 22.408 1.00 92.75 92 ASN A N 1
ATOM 719 C CA . ASN A 1 92 ? -8.717 0.079 21.450 1.00 92.75 92 ASN A CA 1
ATOM 720 C C . ASN A 1 92 ? -8.259 0.471 20.041 1.00 92.75 92 ASN A C 1
ATOM 722 O O . ASN A 1 92 ? -7.226 1.115 19.842 1.00 92.75 92 ASN A O 1
ATOM 726 N N . LEU A 1 93 ? -9.089 0.107 19.065 1.00 92.31 93 LEU A N 1
ATOM 727 C CA . LEU A 1 93 ? -8.811 0.290 17.647 1.00 92.31 93 LEU A CA 1
ATOM 728 C C . LEU A 1 93 ? -8.738 1.761 17.225 1.00 92.31 93 LEU A C 1
ATOM 730 O O . LEU A 1 93 ? -7.946 2.098 16.352 1.00 92.31 93 LEU A O 1
ATOM 734 N N . GLU A 1 94 ? -9.527 2.646 17.842 1.00 93.75 94 GLU A N 1
ATOM 735 C CA . GLU A 1 94 ? -9.475 4.076 17.527 1.00 93.75 94 GLU A CA 1
ATOM 736 C C . GLU A 1 94 ? -8.101 4.657 17.878 1.00 93.75 94 GLU A C 1
ATOM 738 O O . GLU A 1 94 ? -7.481 5.329 17.050 1.00 93.75 94 GLU A O 1
ATOM 743 N N . LYS A 1 95 ? -7.599 4.373 19.086 1.00 95.12 95 LYS A N 1
ATOM 744 C CA . LYS A 1 95 ? -6.283 4.850 19.514 1.00 95.12 95 LYS A CA 1
ATOM 745 C C . LYS A 1 95 ? -5.169 4.227 18.672 1.00 95.12 95 LYS A C 1
ATOM 747 O O . LYS A 1 95 ? -4.293 4.959 18.218 1.00 95.12 95 LYS A O 1
ATOM 752 N N . ALA A 1 96 ? -5.262 2.930 18.367 1.00 96.06 96 ALA A N 1
ATOM 753 C CA . ALA A 1 96 ? -4.329 2.253 17.466 1.00 96.06 96 ALA A CA 1
ATOM 754 C C . ALA A 1 96 ? -4.298 2.885 16.065 1.00 96.06 96 ALA A C 1
ATOM 756 O O . ALA A 1 96 ? -3.227 3.150 15.528 1.00 96.06 96 ALA A O 1
ATOM 757 N N . LEU A 1 97 ? -5.454 3.206 15.483 1.00 94.19 97 LEU A N 1
ATOM 758 C CA . LEU A 1 97 ? -5.528 3.869 14.180 1.00 94.19 97 LEU A CA 1
ATOM 759 C C . LEU A 1 97 ? -4.884 5.252 14.187 1.00 94.19 97 LEU A C 1
ATOM 761 O O . LEU A 1 97 ? -4.103 5.569 13.292 1.00 94.19 97 LEU A O 1
ATOM 765 N N . ARG A 1 98 ? -5.190 6.075 15.196 1.00 95.56 98 ARG A N 1
ATOM 766 C CA . ARG A 1 98 ? -4.594 7.413 15.329 1.00 95.56 98 ARG A CA 1
ATOM 767 C C . ARG A 1 98 ? -3.076 7.323 15.485 1.00 95.56 98 ARG A C 1
ATOM 769 O O . ARG A 1 98 ? -2.355 8.052 14.806 1.00 95.56 98 ARG A O 1
ATOM 776 N N . GLN A 1 99 ? -2.603 6.399 16.322 1.00 96.38 99 GLN A N 1
ATOM 777 C CA . GLN A 1 99 ? -1.176 6.139 16.516 1.00 96.38 99 GLN A CA 1
ATOM 778 C C . GLN A 1 99 ? -0.520 5.656 15.222 1.00 96.38 99 GLN A C 1
ATOM 780 O O . GLN A 1 99 ? 0.592 6.069 14.899 1.00 96.38 99 GLN A O 1
ATOM 785 N N . CYS A 1 100 ? -1.214 4.827 14.447 1.00 96.19 100 CYS A N 1
ATOM 786 C CA . CYS A 1 100 ? -0.690 4.348 13.187 1.00 96.19 100 CYS A CA 1
ATOM 787 C C . CYS A 1 100 ? -0.570 5.454 12.137 1.00 96.19 100 CYS A C 1
ATOM 789 O O . CYS A 1 100 ? 0.485 5.589 11.524 1.00 96.19 100 CYS A O 1
ATOM 791 N N . MET A 1 101 ? -1.607 6.279 11.960 1.00 96.06 101 MET A N 1
ATOM 792 C CA . MET A 1 101 ? -1.547 7.426 11.046 1.00 96.06 101 MET A CA 1
ATOM 793 C C . MET A 1 101 ? -0.385 8.359 11.411 1.00 96.06 101 MET A C 1
ATOM 795 O O . MET A 1 101 ? 0.344 8.806 10.526 1.00 96.06 101 MET A O 1
ATOM 799 N N . GLY A 1 102 ? -0.163 8.585 12.712 1.00 96.50 102 GLY A N 1
ATOM 800 C CA . GLY A 1 102 ? 1.013 9.299 13.211 1.00 96.50 102 GLY A CA 1
ATOM 801 C C . GLY A 1 102 ? 2.328 8.592 12.872 1.00 96.50 102 GLY A C 1
ATOM 802 O O . GLY A 1 102 ? 3.257 9.238 12.400 1.00 96.50 102 GLY A O 1
ATOM 803 N N . GLY A 1 103 ? 2.388 7.270 13.049 1.00 96.50 103 GLY A N 1
ATOM 804 C CA . GLY A 1 103 ? 3.538 6.434 12.704 1.00 96.50 103 GLY A CA 1
ATOM 805 C C . GLY A 1 103 ? 3.907 6.498 11.223 1.00 96.50 103 GLY A C 1
ATOM 806 O O . GLY A 1 103 ? 5.069 6.722 10.900 1.00 96.50 103 GLY A O 1
ATOM 807 N N . PHE A 1 104 ? 2.929 6.390 10.321 1.00 97.19 104 PHE A N 1
ATOM 808 C CA . PHE A 1 104 ? 3.152 6.602 8.889 1.00 97.19 104 PHE A CA 1
ATOM 809 C C . PHE A 1 104 ? 3.634 8.027 8.595 1.00 97.19 104 PHE A C 1
ATOM 811 O O . PHE A 1 104 ? 4.575 8.193 7.827 1.00 97.19 104 PHE A O 1
ATOM 818 N N . GLY A 1 105 ? 3.066 9.043 9.254 1.00 96.50 105 GLY A N 1
ATOM 819 C CA . GLY A 1 105 ? 3.474 10.445 9.100 1.00 96.50 105 GLY A CA 1
ATOM 820 C C . GLY A 1 105 ? 4.888 10.783 9.603 1.00 96.50 105 GLY A C 1
ATOM 821 O O . GLY A 1 105 ? 5.388 11.875 9.325 1.00 96.50 105 GLY A O 1
ATOM 822 N N . LEU A 1 106 ? 5.561 9.872 10.321 1.00 96.62 106 LEU A N 1
ATOM 823 C CA . LEU A 1 106 ? 6.990 10.014 10.633 1.00 96.62 106 LEU A CA 1
ATOM 824 C C . LEU A 1 106 ? 7.867 9.827 9.389 1.00 96.62 106 LEU A C 1
ATOM 826 O O . LEU A 1 106 ? 8.939 10.433 9.308 1.00 96.62 106 LEU A O 1
ATOM 830 N N . PHE A 1 107 ? 7.398 9.013 8.442 1.00 97.06 107 PHE A N 1
ATOM 831 C CA . PHE A 1 107 ? 8.138 8.587 7.259 1.00 97.06 107 PHE A CA 1
ATOM 832 C C . PHE A 1 107 ? 7.574 9.217 5.987 1.00 97.06 107 PHE A C 1
ATOM 834 O O . PHE A 1 107 ? 8.300 9.906 5.282 1.00 97.06 107 PHE A O 1
ATOM 841 N N . LEU A 1 108 ? 6.277 9.045 5.733 1.00 97.81 108 LEU A N 1
ATOM 842 C CA . LEU A 1 108 ? 5.615 9.558 4.538 1.00 97.81 108 LEU A CA 1
ATOM 843 C C . LEU A 1 108 ? 5.450 11.079 4.632 1.00 97.81 108 LEU A C 1
ATOM 845 O O . LEU A 1 108 ? 4.968 11.605 5.644 1.00 97.81 108 LEU A O 1
ATOM 849 N N . ARG A 1 109 ? 5.868 11.795 3.587 1.00 96.69 109 ARG A N 1
ATOM 850 C CA . ARG A 1 109 ? 5.826 13.268 3.532 1.00 96.69 109 ARG A CA 1
ATOM 851 C C . ARG A 1 109 ? 4.712 13.790 2.650 1.00 96.69 109 ARG A C 1
ATOM 853 O O . ARG A 1 109 ? 4.158 14.848 2.960 1.00 96.69 109 ARG A O 1
ATOM 860 N N . ASP A 1 110 ? 4.370 13.040 1.614 1.00 97.25 110 ASP A N 1
ATOM 861 C CA . ASP A 1 110 ? 3.400 13.448 0.612 1.00 97.25 110 ASP A CA 1
ATOM 862 C C . ASP A 1 110 ? 1.995 12.946 0.915 1.00 97.25 110 ASP A C 1
ATOM 864 O O . ASP A 1 110 ? 1.040 13.499 0.379 1.00 97.25 110 ASP A O 1
ATOM 868 N N . LEU A 1 111 ? 1.852 11.934 1.775 1.00 95.69 111 LEU A N 1
ATOM 869 C CA . LEU A 1 111 ? 0.571 11.368 2.195 1.00 95.69 111 LEU A CA 1
ATOM 870 C C . LEU A 1 111 ? 0.256 11.683 3.653 1.00 95.69 111 LEU A C 1
ATOM 872 O O . LEU A 1 111 ? 1.091 11.532 4.547 1.00 95.69 111 LEU A O 1
ATOM 876 N N . ARG A 1 112 ? -1.000 12.043 3.918 1.00 95.38 112 ARG A N 1
ATOM 877 C CA . ARG A 1 112 ? -1.533 12.188 5.275 1.00 95.38 112 ARG A CA 1
ATOM 878 C C . ARG A 1 112 ? -2.890 11.513 5.385 1.00 95.38 112 ARG A C 1
ATOM 880 O O . ARG A 1 112 ? -3.807 11.825 4.635 1.00 95.38 112 ARG A O 1
ATOM 887 N N . GLY A 1 113 ? -3.006 10.595 6.339 1.00 95.38 113 GLY A N 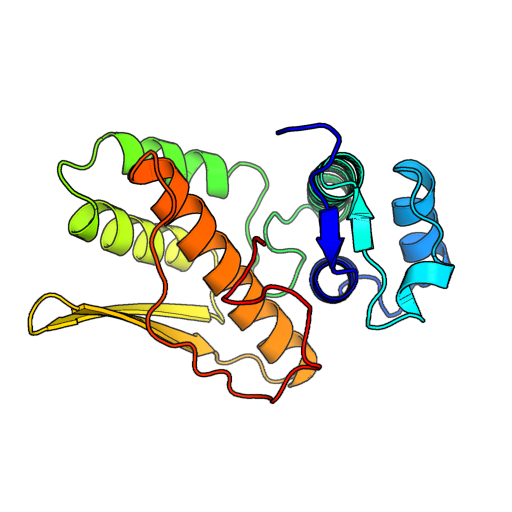1
ATOM 888 C CA . GLY A 1 113 ? -4.272 9.989 6.731 1.00 95.38 113 GLY A CA 1
ATOM 889 C C . GLY A 1 113 ? -4.929 10.751 7.879 1.00 95.38 113 GLY A C 1
ATOM 890 O O . GLY A 1 113 ? -4.256 11.317 8.742 1.00 95.38 113 GLY A O 1
ATOM 891 N N . SER A 1 114 ? -6.257 10.735 7.915 1.00 95.31 114 SER A N 1
ATOM 892 C CA . SER A 1 114 ? -7.056 11.289 9.006 1.00 95.31 114 SER A CA 1
ATOM 893 C C . SER A 1 114 ? -8.219 10.365 9.356 1.00 95.31 114 SER A C 1
ATOM 895 O O . SER A 1 114 ? -8.782 9.700 8.487 1.00 95.31 114 SER A O 1
ATOM 897 N N . LEU A 1 115 ? -8.573 10.327 10.645 1.00 96.25 115 LEU A N 1
ATOM 898 C CA . LEU A 1 115 ? -9.670 9.522 11.178 1.00 96.25 115 LEU A CA 1
ATOM 899 C C . LEU A 1 115 ? -10.753 10.420 11.774 1.00 96.25 115 LEU A C 1
ATOM 901 O O . LEU A 1 115 ? -10.518 11.116 12.771 1.00 96.25 115 LEU A O 1
ATOM 905 N N . THR A 1 116 ? -11.959 10.318 11.221 1.00 95.38 116 THR A N 1
ATOM 906 C CA . THR A 1 116 ? -13.172 10.920 11.783 1.00 95.38 116 THR A CA 1
ATOM 907 C C . THR A 1 116 ? -14.116 9.824 12.256 1.00 95.38 116 THR A C 1
ATOM 909 O O . THR A 1 116 ? -14.491 8.955 11.476 1.00 95.38 116 THR A O 1
ATOM 912 N N . VAL A 1 117 ? -14.536 9.875 13.520 1.00 93.75 117 VAL A N 1
ATOM 913 C CA . VAL A 1 117 ? -15.518 8.938 14.087 1.00 93.75 117 VAL A CA 1
ATOM 914 C C . VAL A 1 117 ? -16.787 9.710 14.430 1.00 93.75 117 VAL A C 1
ATOM 916 O O . VAL A 1 117 ? -16.741 10.650 15.225 1.00 93.75 117 VAL A O 1
ATOM 919 N N . ARG A 1 118 ? -17.919 9.356 13.812 1.00 92.19 118 ARG A N 1
ATOM 920 C CA . ARG A 1 118 ? -19.231 9.974 14.074 1.00 92.19 118 ARG A CA 1
ATOM 921 C C . ARG A 1 118 ? -20.358 8.963 13.913 1.00 92.19 118 ARG A C 1
ATOM 923 O O . ARG A 1 118 ? -20.385 8.211 12.946 1.00 92.19 118 ARG A O 1
ATOM 930 N N . GLY A 1 119 ? -21.307 8.966 14.851 1.00 88.25 119 GLY A N 1
ATOM 931 C CA . GLY A 1 119 ? -22.513 8.131 14.768 1.00 88.25 119 GLY A CA 1
ATOM 932 C C . GLY A 1 119 ? -22.225 6.630 14.646 1.00 88.25 119 GLY A C 1
ATOM 933 O O . GLY A 1 119 ? -22.906 5.943 13.896 1.00 88.25 119 GLY A O 1
ATOM 934 N N . GLY A 1 120 ? -21.176 6.137 15.314 1.00 86.00 120 GLY A N 1
ATOM 935 C CA . GLY A 1 120 ? -20.760 4.731 15.234 1.00 86.00 120 GLY A CA 1
ATOM 936 C C . GLY A 1 120 ? -20.049 4.338 13.934 1.00 86.00 120 GLY A C 1
ATOM 937 O O . GLY A 1 120 ? -19.735 3.165 13.757 1.00 86.00 120 GLY A O 1
ATOM 938 N N . ARG A 1 121 ? -19.769 5.293 13.039 1.00 90.62 121 ARG A N 1
ATOM 939 C CA . ARG A 1 121 ? -18.999 5.075 11.809 1.00 90.62 121 ARG A CA 1
ATOM 940 C C . ARG A 1 121 ? -17.627 5.722 11.903 1.00 90.62 121 ARG A C 1
ATOM 942 O O . ARG A 1 121 ? -17.487 6.814 12.458 1.00 90.62 121 ARG A O 1
ATOM 949 N N . ALA A 1 122 ? -16.637 5.054 11.326 1.00 93.12 122 ALA A N 1
ATOM 950 C CA . ALA A 1 122 ? -15.283 5.558 11.163 1.00 93.12 122 ALA A CA 1
ATOM 951 C C . ALA A 1 122 ? -15.033 5.867 9.683 1.00 93.12 122 ALA A C 1
ATOM 953 O O . ALA A 1 122 ? -15.279 5.027 8.822 1.00 93.12 122 ALA A O 1
ATOM 954 N N . LEU A 1 123 ? -14.541 7.070 9.401 1.00 94.56 123 L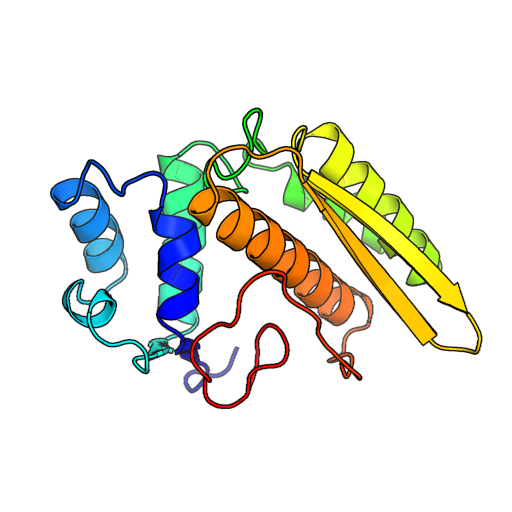EU A N 1
ATOM 955 C CA . LEU A 1 123 ? -14.107 7.504 8.080 1.00 94.56 123 LEU A CA 1
ATOM 956 C C . LEU A 1 123 ? -12.595 7.712 8.105 1.00 94.56 123 LEU A C 1
ATOM 958 O O . LEU A 1 123 ? -12.095 8.518 8.896 1.00 94.56 123 LEU A O 1
ATOM 962 N N . ILE A 1 124 ? -11.900 7.003 7.219 1.00 94.75 124 ILE A N 1
ATOM 963 C CA . ILE A 1 124 ? -10.491 7.232 6.911 1.00 94.75 124 ILE A CA 1
ATOM 964 C C . ILE A 1 124 ? -10.439 8.077 5.645 1.00 94.75 124 ILE A C 1
ATOM 966 O O . ILE A 1 124 ? -10.952 7.666 4.606 1.00 94.75 124 ILE A O 1
ATOM 970 N N . SER A 1 125 ? -9.829 9.253 5.735 1.00 94.56 125 SER A N 1
ATOM 971 C CA . SER A 1 125 ? -9.573 10.116 4.581 1.00 94.56 125 SER A CA 1
ATOM 972 C C . SER A 1 125 ? -8.077 10.255 4.371 1.00 94.56 125 SER A C 1
ATOM 974 O O . SER A 1 125 ? -7.334 10.418 5.340 1.00 94.56 125 SER A O 1
ATOM 976 N N . VAL A 1 126 ? -7.652 10.215 3.113 1.00 94.94 126 VAL A N 1
ATOM 977 C CA . VAL A 1 126 ? -6.260 10.407 2.708 1.00 94.94 126 VAL A CA 1
ATOM 978 C C . VAL A 1 126 ? -6.170 11.703 1.917 1.00 94.94 126 VAL A C 1
ATOM 980 O O . VAL A 1 126 ? -7.011 11.976 1.063 1.00 94.94 126 VAL A O 1
ATOM 983 N N . GLN A 1 127 ? -5.171 12.516 2.229 1.00 93.94 127 GLN A N 1
ATOM 984 C CA . GLN A 1 127 ? -4.787 13.673 1.436 1.00 93.94 127 GLN A CA 1
ATOM 985 C C . GLN A 1 127 ? -3.367 13.471 0.922 1.00 93.94 127 GLN A C 1
ATOM 987 O O . GLN A 1 127 ? -2.501 13.013 1.672 1.00 93.94 127 GLN A O 1
ATOM 992 N N . SER A 1 128 ? -3.129 13.845 -0.333 1.00 94.69 128 SER A N 1
ATOM 993 C CA . SER A 1 128 ? -1.817 13.749 -0.962 1.00 94.69 128 SER A CA 1
ATOM 994 C C . SER A 1 128 ? -1.373 15.064 -1.612 1.00 94.69 128 SER A C 1
ATOM 996 O O . SER A 1 128 ? -2.188 15.826 -2.140 1.00 94.69 128 SER A O 1
ATOM 998 N N . SER A 1 129 ? -0.064 15.329 -1.596 1.00 95.94 129 SER A N 1
ATOM 999 C CA . SER A 1 129 ? 0.588 16.414 -2.353 1.00 95.94 129 SER A CA 1
ATOM 1000 C C . SER A 1 129 ? 1.361 15.920 -3.581 1.00 95.94 129 SER A C 1
ATOM 1002 O O . SER A 1 129 ? 2.053 16.703 -4.231 1.00 95.94 129 SER A O 1
ATOM 1004 N N . ILE A 1 130 ? 1.233 14.635 -3.924 1.00 95.75 130 ILE A N 1
ATOM 1005 C CA . ILE A 1 130 ? 1.960 13.981 -5.021 1.00 95.75 130 ILE A CA 1
ATOM 1006 C C . ILE A 1 130 ? 1.542 14.591 -6.363 1.00 95.75 130 ILE A C 1
ATOM 1008 O O . ILE A 1 130 ? 0.367 14.546 -6.728 1.00 95.75 130 ILE A O 1
ATOM 1012 N N . ALA A 1 131 ? 2.489 15.163 -7.109 1.00 93.38 131 ALA A N 1
ATOM 1013 C CA . ALA A 1 131 ? 2.198 15.857 -8.366 1.00 93.38 131 ALA A CA 1
ATOM 1014 C C . ALA A 1 131 ? 1.810 14.907 -9.510 1.00 93.38 131 ALA A C 1
ATOM 1016 O O . ALA A 1 131 ? 0.878 15.207 -10.253 1.00 93.38 131 ALA A O 1
ATOM 1017 N N . ASP A 1 132 ? 2.503 13.771 -9.641 1.00 93.31 132 ASP A N 1
ATOM 1018 C CA . ASP A 1 132 ? 2.209 12.779 -10.676 1.00 93.31 132 ASP A CA 1
ATOM 1019 C C . ASP A 1 132 ? 0.874 12.063 -10.385 1.00 93.31 132 ASP A C 1
ATOM 1021 O O . ASP A 1 132 ? 0.758 11.405 -9.345 1.00 93.31 132 ASP A O 1
ATOM 1025 N N . PRO A 1 133 ? -0.138 12.157 -11.270 1.00 91.75 133 PRO A N 1
ATOM 1026 C CA . PRO A 1 133 ? -1.467 11.610 -10.998 1.00 91.75 133 PRO A CA 1
ATOM 1027 C C . PRO A 1 133 ? -1.485 10.095 -10.789 1.00 91.75 133 P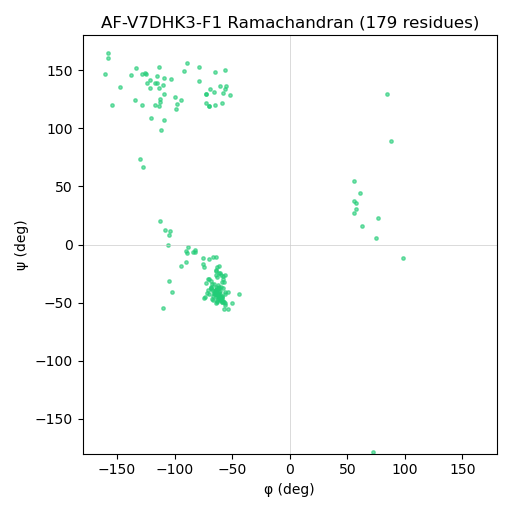RO A C 1
ATOM 1029 O O . PRO A 1 133 ? -2.244 9.607 -9.956 1.00 91.75 133 PRO A O 1
ATOM 1032 N N . LEU A 1 134 ? -0.657 9.344 -11.522 1.00 91.25 134 LEU A N 1
ATOM 1033 C CA . LEU A 1 134 ? -0.644 7.886 -11.418 1.00 91.25 134 LEU A CA 1
ATOM 1034 C C . LEU A 1 134 ? 0.021 7.430 -10.115 1.00 91.25 134 LEU A C 1
ATOM 1036 O O . LEU A 1 134 ? -0.539 6.610 -9.390 1.00 91.25 134 LEU A O 1
ATOM 1040 N N . THR A 1 135 ? 1.168 8.025 -9.778 1.00 94.38 135 THR A N 1
ATOM 1041 C CA . THR A 1 135 ? 1.842 7.814 -8.490 1.00 94.38 135 THR A CA 1
ATOM 1042 C C . THR A 1 135 ? 0.902 8.151 -7.343 1.00 94.38 135 THR A C 1
ATOM 1044 O O . THR A 1 135 ? 0.812 7.382 -6.393 1.00 94.38 135 THR A O 1
ATOM 1047 N N . ARG A 1 136 ? 0.149 9.255 -7.451 1.00 94.31 136 ARG A N 1
ATOM 1048 C CA . ARG A 1 136 ? -0.840 9.656 -6.447 1.00 94.31 136 ARG A CA 1
ATOM 1049 C C . ARG A 1 136 ? -1.870 8.560 -6.186 1.00 94.31 136 ARG A C 1
ATOM 1051 O O . ARG A 1 136 ? -2.067 8.194 -5.032 1.00 94.31 136 ARG A O 1
ATOM 1058 N N . VAL A 1 137 ? -2.497 8.034 -7.241 1.00 92.12 137 VAL A N 1
ATOM 1059 C CA . VAL A 1 137 ? -3.505 6.967 -7.122 1.00 92.12 137 VAL A CA 1
ATOM 1060 C C . VAL A 1 137 ? -2.907 5.740 -6.439 1.00 92.12 137 VAL A C 1
ATOM 1062 O O . VAL A 1 137 ? -3.459 5.254 -5.455 1.00 92.12 137 VAL A O 1
ATOM 1065 N N . TYR A 1 138 ? -1.744 5.278 -6.900 1.00 93.44 138 TYR A N 1
ATOM 1066 C CA . TYR A 1 138 ? -1.091 4.107 -6.317 1.00 93.44 138 TYR A CA 1
ATOM 1067 C C . TYR A 1 138 ? -0.675 4.316 -4.863 1.00 93.44 138 TYR A C 1
ATOM 1069 O O . TYR A 1 138 ? -0.829 3.405 -4.049 1.00 93.44 138 TYR A O 1
ATOM 1077 N N . ALA A 1 139 ? -0.186 5.502 -4.516 1.00 95.44 139 ALA A N 1
ATOM 1078 C CA . ALA A 1 139 ? 0.205 5.843 -3.158 1.00 95.44 139 ALA A CA 1
ATOM 1079 C C . ALA A 1 139 ? -1.014 5.877 -2.218 1.00 95.44 139 ALA A C 1
ATOM 1081 O O . ALA A 1 139 ? -0.990 5.262 -1.152 1.00 95.44 139 ALA A O 1
ATOM 1082 N N . GLU A 1 140 ? -2.102 6.539 -2.622 1.00 94.19 140 GLU A N 1
ATOM 1083 C CA . GLU A 1 140 ? -3.344 6.621 -1.842 1.00 94.19 140 GLU A CA 1
ATOM 1084 C C . GLU A 1 140 ? -3.979 5.239 -1.632 1.00 94.19 140 GLU A C 1
ATOM 1086 O O . GLU A 1 140 ? -4.348 4.889 -0.508 1.00 94.19 140 GLU A O 1
ATOM 1091 N N . GLU A 1 141 ? -4.057 4.421 -2.683 1.00 91.62 141 GLU A N 1
ATOM 1092 C CA . GLU A 1 141 ? -4.603 3.066 -2.586 1.00 91.62 141 GLU A CA 1
ATOM 1093 C C . GLU A 1 141 ? -3.720 2.149 -1.737 1.00 91.62 141 GLU A C 1
ATOM 1095 O O . GLU A 1 141 ? -4.235 1.451 -0.861 1.00 91.62 141 GLU A O 1
ATOM 1100 N N . THR A 1 142 ? -2.396 2.187 -1.925 1.00 93.38 142 THR A N 1
ATOM 1101 C CA . THR A 1 142 ? -1.452 1.402 -1.111 1.00 93.38 142 THR A CA 1
ATOM 1102 C C . THR A 1 142 ? -1.564 1.789 0.360 1.00 93.38 142 THR A C 1
ATOM 1104 O O . THR A 1 142 ? -1.633 0.917 1.228 1.00 93.38 142 THR A O 1
ATOM 1107 N N . TYR A 1 143 ? -1.667 3.087 0.659 1.00 95.12 143 TYR A N 1
ATOM 1108 C CA . TYR A 1 143 ? -1.884 3.575 2.018 1.00 95.12 143 TYR A CA 1
ATOM 1109 C C . TYR A 1 143 ? -3.174 3.010 2.628 1.00 95.12 143 TYR A C 1
ATOM 1111 O O . TYR A 1 143 ? -3.156 2.485 3.743 1.00 95.12 143 TYR A O 1
ATOM 1119 N N . LEU A 1 144 ? -4.295 3.071 1.902 1.00 92.94 144 LEU A N 1
ATOM 1120 C CA . LEU A 1 144 ? -5.578 2.548 2.379 1.00 92.94 144 LEU A CA 1
ATOM 1121 C C . LEU A 1 144 ? -5.554 1.028 2.578 1.00 92.94 144 LEU A C 1
ATOM 1123 O O . LEU A 1 144 ? -6.071 0.544 3.586 1.00 92.94 144 LEU A O 1
ATOM 1127 N N . VAL A 1 145 ? -4.918 0.281 1.674 1.00 90.25 145 VAL A N 1
ATOM 1128 C CA . VAL A 1 145 ? -4.721 -1.171 1.811 1.00 90.25 145 VAL A CA 1
ATOM 1129 C C . VAL A 1 145 ? -3.939 -1.496 3.083 1.00 90.25 145 VAL A C 1
ATOM 1131 O O . VAL A 1 145 ? -4.352 -2.371 3.846 1.00 90.25 145 VAL A O 1
ATOM 1134 N N . LEU A 1 146 ? -2.855 -0.765 3.362 1.00 92.81 146 LEU A N 1
ATOM 1135 C CA . LEU A 1 146 ? -2.089 -0.937 4.599 1.00 92.81 146 LEU A CA 1
ATOM 1136 C C . LEU A 1 146 ? -2.934 -0.615 5.838 1.00 92.81 146 LEU A C 1
ATOM 1138 O O . LEU A 1 146 ? -2.911 -1.375 6.809 1.00 92.81 146 LEU A O 1
ATOM 1142 N N . MET A 1 147 ? -3.731 0.459 5.794 1.00 92.88 147 MET A N 1
ATOM 1143 C CA . MET A 1 147 ? -4.663 0.813 6.871 1.00 92.88 147 MET A CA 1
ATOM 1144 C C . MET A 1 147 ? -5.681 -0.294 7.141 1.00 92.88 147 MET A C 1
ATOM 1146 O O . MET A 1 147 ? -5.866 -0.689 8.292 1.00 92.88 147 MET A O 1
ATOM 1150 N N . ILE A 1 148 ? -6.328 -0.812 6.098 1.00 90.19 148 ILE A N 1
ATOM 1151 C CA . ILE A 1 148 ? -7.375 -1.835 6.208 1.00 90.19 148 ILE A CA 1
ATOM 1152 C C . ILE A 1 148 ? -6.791 -3.179 6.642 1.00 90.19 148 ILE A C 1
ATOM 1154 O O . ILE A 1 148 ? -7.357 -3.841 7.516 1.00 90.19 148 ILE A O 1
ATOM 1158 N N . GLY A 1 149 ? -5.648 -3.575 6.079 1.00 89.81 149 GLY A N 1
ATOM 1159 C CA . GLY A 1 149 ? -4.959 -4.805 6.462 1.00 89.81 149 GLY A CA 1
ATOM 1160 C C . GLY A 1 149 ? -4.592 -4.793 7.943 1.00 89.81 149 GLY A C 1
ATOM 1161 O O . GLY A 1 149 ? -4.888 -5.736 8.678 1.00 89.81 149 GLY A O 1
ATOM 1162 N N . MET A 1 150 ? -4.043 -3.677 8.412 1.00 90.94 150 MET A N 1
ATOM 1163 C CA . MET A 1 150 ? -3.704 -3.488 9.815 1.00 90.94 150 MET A CA 1
ATOM 1164 C C . MET A 1 150 ? -4.937 -3.421 10.721 1.00 90.94 150 MET A C 1
ATOM 1166 O O . MET A 1 150 ? -4.928 -3.990 11.809 1.00 90.94 150 MET A O 1
ATOM 1170 N N . LEU A 1 151 ? -6.012 -2.775 10.273 1.00 91.56 151 LEU A N 1
ATOM 1171 C CA . LEU A 1 151 ? -7.301 -2.759 10.958 1.00 91.56 151 LEU A CA 1
ATOM 1172 C C . LEU A 1 151 ? -7.841 -4.169 11.191 1.00 91.56 151 LEU A C 1
ATOM 1174 O O . LEU A 1 151 ? -8.211 -4.520 12.312 1.00 91.56 151 LEU A O 1
ATOM 1178 N N . CYS A 1 152 ? -7.865 -4.977 10.132 1.00 92.06 152 CYS A N 1
ATOM 1179 C CA . CYS A 1 152 ? -8.339 -6.353 10.201 1.00 92.06 152 CYS A CA 1
ATOM 1180 C C . CYS A 1 152 ? -7.443 -7.207 11.104 1.00 92.06 152 CYS A C 1
ATOM 1182 O O . CYS A 1 152 ? -7.940 -8.019 11.887 1.00 92.06 152 CYS A O 1
ATOM 1184 N N . TRP A 1 153 ? -6.127 -6.999 11.027 1.00 93.44 153 TRP A N 1
ATOM 1185 C CA . TRP A 1 153 ? -5.159 -7.687 11.872 1.00 93.44 153 TRP A CA 1
ATOM 1186 C C . TRP A 1 153 ? -5.337 -7.342 13.357 1.00 93.44 153 TRP A C 1
ATOM 1188 O O . TRP A 1 153 ? -5.485 -8.253 14.169 1.00 93.44 153 TRP A O 1
ATOM 1198 N N . LEU A 1 154 ? -5.419 -6.055 13.711 1.00 93.62 154 LEU A N 1
ATOM 1199 C CA . LEU A 1 154 ? -5.626 -5.603 15.094 1.00 93.62 154 LEU A CA 1
ATOM 1200 C C . LEU A 1 154 ? -6.974 -6.058 15.662 1.00 93.62 154 LEU A C 1
ATOM 1202 O O . LEU A 1 154 ? -7.066 -6.415 16.833 1.00 93.62 154 LEU A O 1
ATOM 1206 N N . ALA A 1 155 ? -8.025 -6.065 14.840 1.00 92.00 155 ALA A N 1
ATOM 1207 C CA . ALA A 1 155 ? -9.341 -6.541 15.253 1.00 92.00 155 ALA A CA 1
ATOM 1208 C C . ALA A 1 155 ? -9.433 -8.076 15.340 1.00 92.00 155 ALA A C 1
ATOM 1210 O O . ALA A 1 155 ? -10.439 -8.593 15.830 1.00 92.00 155 ALA A O 1
ATOM 1211 N N . GLY A 1 156 ? -8.440 -8.809 14.821 1.00 91.31 156 GLY A N 1
ATOM 1212 C CA . GLY A 1 156 ? -8.468 -10.269 14.702 1.00 91.31 156 GLY A CA 1
ATOM 1213 C C . GLY A 1 156 ? -9.574 -10.794 13.780 1.00 91.31 156 GLY A C 1
ATOM 1214 O O . GLY A 1 156 ? -9.929 -11.970 13.842 1.00 91.31 156 GLY A O 1
ATOM 1215 N N . ARG A 1 157 ? -10.167 -9.925 12.953 1.00 89.94 157 ARG A N 1
ATOM 1216 C CA . ARG A 1 157 ? -11.280 -10.249 12.057 1.00 89.94 157 ARG A CA 1
ATOM 1217 C C . ARG A 1 157 ? -11.355 -9.253 10.915 1.00 89.94 157 ARG A C 1
ATOM 1219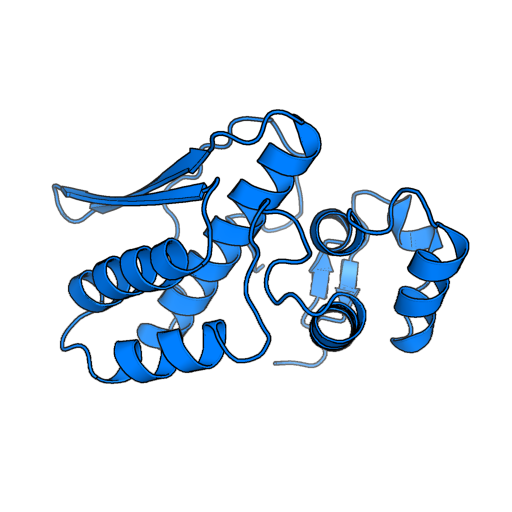 O O . ARG A 1 157 ? -10.903 -8.119 11.029 1.00 89.94 157 ARG A O 1
ATOM 1226 N N . ARG A 1 158 ? -12.034 -9.649 9.846 1.00 85.56 158 ARG A N 1
ATOM 1227 C CA . ARG A 1 158 ? -12.354 -8.739 8.752 1.00 85.56 158 ARG A CA 1
ATOM 1228 C C . ARG A 1 158 ? -13.310 -7.640 9.223 1.00 85.56 158 ARG A C 1
ATOM 1230 O O . ARG A 1 158 ? -14.338 -7.929 9.836 1.00 85.56 158 ARG A O 1
ATOM 1237 N N . ILE A 1 159 ? -12.974 -6.394 8.908 1.00 86.81 159 ILE A N 1
ATOM 1238 C CA . ILE A 1 159 ? -13.859 -5.244 9.100 1.00 86.81 159 ILE A CA 1
ATOM 1239 C C . ILE A 1 159 ? -14.595 -4.999 7.784 1.00 86.81 159 ILE A C 1
ATOM 1241 O O . ILE A 1 159 ? -13.971 -4.879 6.732 1.00 86.81 159 ILE A O 1
ATOM 1245 N N . ALA A 1 160 ? -15.927 -4.981 7.839 1.00 85.56 160 ALA A N 1
ATOM 1246 C CA . ALA A 1 160 ? -16.747 -4.655 6.681 1.00 85.56 160 ALA A CA 1
ATOM 1247 C C . ALA A 1 160 ? -16.585 -3.169 6.340 1.00 85.56 160 ALA A C 1
ATOM 1249 O O . ALA A 1 160 ? -16.628 -2.318 7.229 1.00 85.56 160 ALA A O 1
ATOM 1250 N N . ILE A 1 161 ? -16.388 -2.874 5.058 1.00 88.25 161 ILE A N 1
ATOM 1251 C CA . ILE A 1 161 ? -16.284 -1.507 4.558 1.00 88.25 161 ILE A CA 1
ATOM 1252 C C . ILE A 1 161 ? -17.638 -1.122 3.979 1.00 88.25 161 ILE A C 1
ATOM 1254 O O . ILE A 1 161 ? -18.084 -1.718 3.005 1.00 88.25 161 ILE A O 1
ATOM 1258 N N . ASP A 1 162 ? -18.282 -0.122 4.577 1.00 87.50 162 ASP A N 1
ATOM 1259 C CA . ASP A 1 162 ? -19.600 0.340 4.129 1.00 87.50 162 ASP A CA 1
ATOM 1260 C C . ASP A 1 162 ? -19.534 1.018 2.754 1.00 87.50 162 ASP A C 1
ATOM 1262 O O . ASP A 1 162 ? -20.463 0.921 1.952 1.00 87.50 162 ASP A O 1
ATOM 1266 N N . ARG A 1 163 ? -18.452 1.766 2.500 1.00 86.19 163 ARG A N 1
ATOM 1267 C CA . ARG A 1 163 ? -18.263 2.549 1.278 1.00 86.19 163 ARG A CA 1
ATOM 1268 C C . ARG A 1 163 ? -16.793 2.883 1.055 1.00 86.19 163 ARG A C 1
ATOM 1270 O O . ARG A 1 163 ? -16.065 3.151 2.008 1.00 86.19 163 ARG A O 1
ATOM 1277 N N . THR A 1 164 ? -16.400 2.952 -0.210 1.00 87.25 164 THR A N 1
ATOM 1278 C CA . THR A 1 164 ? -15.129 3.522 -0.661 1.00 87.25 164 THR A CA 1
ATOM 1279 C C . THR A 1 164 ? -15.400 4.664 -1.637 1.00 87.25 164 THR A C 1
ATOM 1281 O O . THR A 1 164 ? -16.336 4.616 -2.437 1.00 87.25 164 THR A O 1
ATOM 1284 N N . GLU A 1 165 ? -14.598 5.719 -1.548 1.00 85.50 165 GLU A N 1
ATOM 1285 C CA . GLU A 1 165 ? -14.566 6.812 -2.519 1.00 85.50 165 GLU A CA 1
ATOM 1286 C C . GLU A 1 165 ? -13.110 6.994 -2.938 1.00 85.50 165 GLU A C 1
ATOM 1288 O O . GLU A 1 165 ? -12.250 7.230 -2.091 1.00 85.50 165 GLU A O 1
ATOM 1293 N N . LEU A 1 166 ? -12.837 6.834 -4.231 1.00 81.81 166 LEU A N 1
ATOM 1294 C CA . LEU A 1 166 ? -11.502 6.968 -4.807 1.00 81.81 166 LEU A CA 1
ATOM 1295 C C . LEU A 1 166 ? -11.496 8.151 -5.772 1.00 81.81 166 LEU A C 1
ATOM 1297 O O . LEU A 1 166 ? -12.490 8.402 -6.457 1.00 81.81 166 LEU A O 1
ATOM 1301 N N . ALA A 1 167 ? -10.373 8.868 -5.834 1.00 73.12 167 ALA A N 1
ATOM 1302 C CA . ALA A 1 167 ? -10.223 10.030 -6.709 1.00 73.12 167 ALA A CA 1
ATOM 1303 C C . ALA A 1 167 ? -10.335 9.666 -8.201 1.00 73.12 167 ALA A C 1
ATOM 1305 O O . ALA A 1 167 ? -10.762 10.486 -9.012 1.00 73.12 167 ALA A O 1
ATOM 1306 N N . VAL A 1 168 ? -9.971 8.430 -8.558 1.00 72.69 168 VAL A N 1
ATOM 1307 C CA . VAL A 1 168 ? -10.036 7.900 -9.921 1.00 72.69 168 VAL A CA 1
ATOM 1308 C C . VAL A 1 168 ? -10.883 6.632 -9.936 1.00 72.69 168 VAL A C 1
ATOM 1310 O O . VAL A 1 168 ? -10.803 5.797 -9.037 1.00 72.69 168 VAL A O 1
ATOM 1313 N N . SER A 1 169 ? -11.712 6.487 -10.972 1.00 69.62 169 SER A N 1
ATOM 1314 C CA . SER A 1 169 ? -12.454 5.247 -11.205 1.00 69.62 169 SER A CA 1
ATOM 1315 C C . SER A 1 169 ? -11.489 4.145 -11.637 1.00 69.62 169 SER A C 1
ATOM 1317 O O . SER A 1 169 ? -10.838 4.265 -12.673 1.00 69.62 169 SER A O 1
ATOM 1319 N N . ARG A 1 170 ? -11.410 3.069 -10.855 1.00 69.50 170 ARG A N 1
ATOM 1320 C CA . ARG A 1 170 ? -10.641 1.867 -11.200 1.00 69.50 170 ARG A CA 1
ATOM 1321 C C . ARG A 1 170 ? -11.491 0.869 -11.999 1.00 69.50 170 ARG A C 1
ATOM 1323 O O . ARG A 1 170 ? -12.720 0.885 -11.863 1.00 69.50 170 ARG A O 1
ATOM 1330 N N . PRO A 1 171 ? -10.874 -0.023 -12.795 1.00 69.06 171 PRO A N 1
ATOM 1331 C CA . PRO A 1 171 ? -11.584 -1.152 -13.384 1.00 69.06 171 PRO A CA 1
ATOM 1332 C C . PRO A 1 171 ? -12.260 -1.968 -12.282 1.00 69.06 171 PRO A C 1
ATOM 1334 O O . PRO A 1 171 ? -11.649 -2.217 -11.243 1.00 69.06 171 PRO A O 1
ATOM 1337 N N . ALA A 1 172 ? -13.508 -2.382 -12.501 1.00 68.81 172 ALA A N 1
ATOM 1338 C CA . ALA A 1 172 ? -14.186 -3.271 -11.568 1.00 68.81 172 ALA A CA 1
ATOM 1339 C C . ALA A 1 172 ? -13.376 -4.567 -11.440 1.00 68.81 172 ALA A C 1
ATOM 1341 O O . ALA A 1 172 ? -13.110 -5.227 -12.443 1.00 68.81 172 ALA A O 1
ATOM 1342 N N . GLN A 1 173 ? -12.968 -4.887 -10.217 1.00 71.12 173 GLN A N 1
ATOM 1343 C CA . GLN A 1 173 ? -12.326 -6.147 -9.867 1.00 71.12 173 GLN A CA 1
ATOM 1344 C C . GLN A 1 173 ? -13.368 -7.020 -9.170 1.00 71.12 173 GLN A C 1
ATOM 1346 O O . GLN A 1 173 ? -14.199 -6.502 -8.415 1.00 71.12 173 GLN A O 1
ATOM 1351 N N . GLU A 1 174 ? -13.338 -8.328 -9.422 1.00 60.81 174 GLU A N 1
ATOM 1352 C CA . GLU A 1 174 ? -14.144 -9.267 -8.641 1.00 60.81 174 GLU A CA 1
ATOM 1353 C C . GLU A 1 174 ? -13.771 -9.143 -7.151 1.00 60.81 174 GLU A C 1
ATOM 1355 O O . GLU A 1 174 ? -12.587 -9.129 -6.800 1.00 60.81 174 GLU A O 1
ATOM 1360 N N . ASP A 1 175 ? -14.804 -9.004 -6.310 1.00 58.66 175 ASP A N 1
ATOM 1361 C CA . ASP A 1 175 ? -14.737 -8.918 -4.847 1.00 58.66 175 ASP A CA 1
ATOM 1362 C C . ASP A 1 175 ? -13.941 -7.743 -4.228 1.00 58.66 175 ASP A C 1
ATOM 1364 O O . ASP A 1 175 ? -13.197 -7.899 -3.254 1.00 58.66 175 ASP A O 1
ATOM 1368 N N . ASP A 1 176 ? -14.108 -6.516 -4.725 1.00 58.19 176 ASP A N 1
ATOM 1369 C CA . ASP A 1 176 ? -13.271 -5.404 -4.257 1.00 58.19 176 ASP A CA 1
ATOM 1370 C C . ASP A 1 176 ? -13.974 -4.348 -3.386 1.00 58.19 176 ASP A C 1
ATOM 1372 O O . ASP A 1 176 ? -14.668 -3.452 -3.871 1.00 58.19 176 ASP A O 1
ATOM 1376 N N . LEU A 1 177 ? -13.660 -4.377 -2.086 1.00 59.75 177 LEU A N 1
ATOM 1377 C CA . LEU A 1 177 ? -13.707 -3.218 -1.190 1.00 59.75 177 LEU A CA 1
ATOM 1378 C C . LEU A 1 177 ? -12.365 -3.141 -0.435 1.00 59.75 177 LEU A C 1
ATOM 1380 O O . LEU A 1 177 ? -12.265 -3.513 0.728 1.00 59.75 177 LEU A O 1
ATOM 1384 N N . LEU A 1 178 ? -11.327 -2.727 -1.170 1.00 56.91 178 LEU A N 1
ATOM 1385 C CA . LEU A 1 178 ? -9.922 -2.522 -0.780 1.00 56.91 178 LEU A CA 1
ATOM 1386 C C . LEU A 1 178 ? -9.237 -3.741 -0.155 1.00 56.91 178 LEU A C 1
ATOM 1388 O O . LEU A 1 178 ? -8.576 -3.681 0.882 1.00 56.91 178 LEU A O 1
ATOM 1392 N N . LEU A 1 179 ? -9.335 -4.791 -0.969 1.00 57.78 179 LEU A N 1
ATOM 1393 C CA . LEU A 1 179 ? -8.698 -6.098 -0.939 1.00 57.78 179 LEU A CA 1
ATOM 1394 C C . LEU A 1 179 ? -9.366 -7.149 -0.064 1.00 57.78 179 LEU A C 1
ATOM 1396 O O . LEU A 1 179 ? -9.606 -6.945 1.120 1.00 57.78 179 LEU A O 1
ATOM 1400 N N . TRP A 1 180 ? -9.573 -8.304 -0.703 1.00 38.44 180 TRP A N 1
ATOM 1401 C CA . TRP A 1 180 ? -10.206 -9.544 -0.253 1.00 38.44 180 TRP A CA 1
ATOM 1402 C C . TRP A 1 180 ? -11.719 -9.600 -0.457 1.00 38.44 180 TRP A C 1
ATOM 1404 O O . TRP A 1 180 ? -12.475 -9.350 0.462 1.00 38.44 180 TRP A O 1
ATOM 1414 N N . GLY A 1 181 ? -12.188 -10.061 -1.603 1.00 42.25 181 GLY A N 1
ATOM 1415 C CA . GLY A 1 181 ? -12.617 -11.452 -1.764 1.00 42.25 181 GLY A CA 1
ATOM 1416 C C . GLY A 1 181 ? -11.917 -12.030 -2.990 1.00 42.25 181 GLY A C 1
ATOM 1417 O O . GLY A 1 181 ? -11.314 -11.237 -3.761 1.00 42.25 181 GLY A O 1
#

Organism: NCBI:txid1388762

Secondary structure (DSSP, 8-state):
--TT-EEETHHHHHHHGGGTT-HHHHHHHHHHTT--GGGGG-TT-EEEHHHHHHHHHHHHHHHT-TTTT-SSS---TTHHHHHHHHHTT-SSHHHHHHHHHHHHHTT-SSEEEEEEEETTEEEEEEEE--SSHHHHHHHHHHHHHHHHHHHHHHHTSPPPPS----SSPPPPPTT-SSS--